Protein AF-A0A0R1WGQ2-F1 (afdb_monomer)

Nearest PDB structures (foldseek):
  7cho-assembly1_H  TM=2.974E-01  e=3.083E-03  Homo sapiens
  4edx-assembly1_H  TM=2.498E-01  e=1.367E-03  Mus musculus
  7np1-assembly2_I  TM=2.999E-01  e=3.735E-02  Homo sapiens
  3fo1-assembly2_H  TM=2.657E-01  e=2.421E-02  unclassified
  8y2k-assembly2_D  TM=2.982E-01  e=2.236E-01  Homo sapiens

Solvent-accessible surface area (backbone atoms only — not comparable to full-atom values): 14960 Å² total; per-residue (Å²): 120,74,73,44,72,44,73,51,72,50,74,52,44,78,36,95,87,57,81,39,84,60,50,78,47,74,50,78,68,43,57,86,41,77,51,73,59,82,45,68,51,75,76,44,68,43,70,50,64,55,16,48,32,43,31,29,36,56,32,28,45,75,38,67,86,25,85,39,39,34,44,34,36,27,32,68,91,75,72,40,77,64,50,74,45,77,54,91,62,59,31,82,24,67,69,48,22,70,76,36,71,71,27,80,41,13,40,44,18,21,44,76,51,73,41,75,78,44,74,65,59,65,70,37,60,48,34,26,42,32,45,33,27,11,59,26,95,87,69,74,57,68,66,48,77,45,76,51,77,74,38,72,52,62,78,56,75,52,75,49,70,48,81,75,45,76,43,50,54,95,50,31,42,33,41,31,32,34,52,28,27,27,50,50,79,59,17,76,37,38,34,40,35,37,33,33,65,74,77,72,39,81,64,34,74,45,78,55,72,70,31,80,24,65,68,44,25,68,76,38,59,61,33,19,54,15,38,46,20,21,39,76,50,72,46,68,35,73,88,66,64,45,85,41,39,31,33,41,34,45,33,30,6,55,42,91,56,73,88,46,75,62,51,77,46,81,40,81,65,42,56,57,97

Organism: NCBI:txid1423779

Radius of gyration: 30.02 Å; Cα contacts (8 Å, |Δi|>4): 666; chains: 1; bounding box: 81×31×93 Å

Secondary structure (DSSP, 8-state):
-TTSEEPPEEEEESSTTS-SSEEEEEPPPEES------EEEEEEEEEETTEEEEEEEEE-GGGTT--EEEEEEEETTTTEEEEEEE-SSPBP-HHHHHH-TT-TTGGG-EEEEEE---HHHHH-SEEEEEEEEES-TTS-SSEEEEEPPPEEPPP---EEEEEEEEEEETTEEEEEEEEEEGGGGT--EEEEEEEETTTTEEEEEEEEPPBP-HHHHHHSTTSTTGGG-EEEEEEE-TT--TTS-EEEEEEEESSSSTTSSEEEEEEEEES--

Mean predicted aligned error: 11.64 Å

Sequence (273 aa):
MATDNIQIISRWSKSQDANTDYVDYWFAPQRLLTDQSNRAALDGVSSYNGKLVVAGWHATNQALGKQYHYIIIINPATGKEIARQLVNSGMARPDVRKAFPGVANADQSGFKVAFAPNTALTQARQLTIISRWTDDQGGNGNYVDYWFAPVTRPAIQDNAGALESERYAWDTLGVTGWHATDSSLNELYRTLILIDNTLHKEVARQSISSVARPDIAKKYPNIAGAGNSGFDTYFKVNGADPTHDFTLISRYSATRDANENCTDYDFHIGQLW

pLDDT: mean 90.01, std 9.22, range [49.66, 98.5]

Structure (mmCIF, N/CA/C/O backbone):
data_AF-A0A0R1WGQ2-F1
#
_entry.id   AF-A0A0R1WGQ2-F1
#
loop_
_atom_site.group_PDB
_atom_site.id
_atom_site.type_symbol
_atom_site.label_atom_id
_atom_site.label_alt_id
_atom_site.label_comp_id
_atom_site.label_asym_id
_atom_site.label_entity_id
_atom_site.label_seq_id
_atom_site.pdbx_PDB_ins_code
_atom_site.Cartn_x
_atom_site.Cartn_y
_atom_site.Cartn_z
_atom_site.occupancy
_atom_site.B_iso_or_equiv
_atom_site.auth_seq_id
_atom_site.auth_comp_id
_atom_site.auth_asym_id
_atom_site.auth_atom_id
_atom_site.pdbx_PDB_model_num
ATOM 1 N N . MET A 1 1 ? -22.182 7.207 30.560 1.00 49.66 1 MET A N 1
ATOM 2 C CA . MET A 1 1 ? -23.228 6.265 31.016 1.00 49.66 1 MET A CA 1
ATOM 3 C C . MET A 1 1 ? -22.735 4.825 31.182 1.00 49.66 1 MET A C 1
ATOM 5 O O . MET A 1 1 ? -22.967 4.275 32.244 1.00 49.66 1 MET A O 1
ATOM 9 N N . ALA A 1 2 ? -22.053 4.178 30.221 1.00 55.12 2 ALA A N 1
ATOM 10 C CA . ALA A 1 2 ? -21.675 2.754 30.374 1.00 55.12 2 ALA A CA 1
ATOM 11 C C . ALA A 1 2 ? -20.429 2.474 31.253 1.00 55.12 2 ALA A C 1
ATOM 13 O O . ALA A 1 2 ? -20.192 1.337 31.655 1.00 55.12 2 ALA A O 1
ATOM 14 N N . THR A 1 3 ? -19.627 3.496 31.557 1.00 61.28 3 THR A N 1
ATOM 15 C CA . THR A 1 3 ? -18.421 3.396 32.402 1.00 61.28 3 THR A CA 1
ATOM 16 C C . THR A 1 3 ? -18.628 3.918 33.821 1.00 61.28 3 THR A C 1
ATOM 18 O O . THR A 1 3 ? -17.695 3.855 34.623 1.00 61.28 3 THR A O 1
ATOM 21 N N . ASP A 1 4 ? -19.820 4.442 34.109 1.00 68.88 4 ASP A N 1
ATOM 22 C CA . ASP A 1 4 ? -20.145 5.115 35.362 1.00 68.88 4 ASP A CA 1
ATOM 23 C C . ASP A 1 4 ? -20.575 4.097 36.422 1.00 68.88 4 ASP A C 1
ATOM 25 O O . ASP A 1 4 ? -20.998 2.977 36.116 1.00 68.88 4 ASP A O 1
ATOM 29 N N . ASN A 1 5 ? -20.463 4.492 37.688 1.00 77.69 5 ASN A N 1
ATOM 30 C CA . ASN A 1 5 ? -20.999 3.699 38.783 1.00 77.69 5 ASN A CA 1
ATOM 31 C C . ASN A 1 5 ? -22.524 3.808 38.775 1.00 77.69 5 ASN A C 1
ATOM 33 O O . ASN A 1 5 ? -23.077 4.907 38.799 1.00 77.69 5 ASN A O 1
ATOM 37 N N . ILE A 1 6 ? -23.199 2.665 38.776 1.00 85.25 6 ILE A N 1
ATOM 38 C CA . ILE A 1 6 ? -24.647 2.582 38.902 1.00 85.25 6 ILE A CA 1
ATOM 39 C C . ILE A 1 6 ? -24.976 2.299 40.360 1.00 85.25 6 ILE A C 1
ATOM 41 O O . ILE A 1 6 ? -24.442 1.369 40.970 1.00 85.25 6 ILE A O 1
ATOM 45 N N . GLN A 1 7 ? -25.869 3.111 40.914 1.00 87.88 7 GLN A N 1
ATOM 46 C CA . GLN A 1 7 ? -26.415 2.906 42.243 1.00 87.88 7 GLN A CA 1
ATOM 47 C C . GLN A 1 7 ? -27.752 2.180 42.118 1.00 87.88 7 GLN A C 1
ATOM 49 O O . GLN A 1 7 ? -28.671 2.664 41.461 1.00 87.88 7 GLN A O 1
ATOM 54 N N . ILE A 1 8 ? -27.848 1.008 42.736 1.00 88.94 8 ILE A N 1
ATOM 55 C CA . ILE A 1 8 ? -29.095 0.251 42.821 1.00 88.94 8 ILE A CA 1
ATOM 56 C C . ILE A 1 8 ? -29.706 0.541 44.190 1.00 88.94 8 ILE A C 1
ATOM 58 O O . ILE A 1 8 ? -28.996 0.559 45.200 1.00 88.94 8 ILE A O 1
ATOM 62 N N . ILE A 1 9 ? -31.016 0.772 44.218 1.00 92.12 9 ILE A N 1
ATOM 63 C CA . ILE A 1 9 ? -31.783 1.023 45.439 1.00 92.12 9 ILE A CA 1
ATOM 64 C C . ILE A 1 9 ? -32.928 0.017 45.479 1.00 92.12 9 ILE A C 1
ATOM 66 O O . ILE A 1 9 ? -33.657 -0.136 44.500 1.00 92.12 9 ILE A O 1
ATOM 70 N N . SER A 1 10 ? -33.089 -0.664 46.610 1.00 92.06 10 SER A N 1
ATOM 71 C CA . SER A 1 10 ? -34.309 -1.410 46.921 1.00 92.06 10 SER A CA 1
ATOM 72 C C . SER A 1 10 ? -35.180 -0.549 47.823 1.00 92.06 10 SER A C 1
ATOM 74 O O . SER A 1 10 ? -34.777 -0.258 48.947 1.00 92.06 10 SER A O 1
ATOM 76 N N . ARG A 1 11 ? -36.373 -0.179 47.352 1.00 94.69 11 ARG A N 1
ATOM 77 C CA . ARG A 1 11 ? -37.324 0.654 48.093 1.00 94.69 11 ARG A CA 1
ATOM 78 C C . ARG A 1 11 ? -38.569 -0.134 48.481 1.00 94.69 11 ARG A C 1
ATOM 80 O O . ARG A 1 11 ? -39.230 -0.702 47.617 1.00 94.69 11 ARG A O 1
ATOM 87 N N . TRP A 1 12 ? -38.926 -0.089 49.762 1.00 93.38 12 TRP A N 1
ATOM 88 C CA . TRP A 1 12 ? -40.249 -0.482 50.252 1.00 93.38 12 TRP A CA 1
ATOM 89 C C . TRP A 1 12 ? -41.041 0.777 50.564 1.00 93.38 12 TRP A C 1
ATOM 91 O O . TRP A 1 12 ? -40.581 1.591 51.354 1.00 93.38 12 TRP A O 1
ATOM 101 N N . SER A 1 13 ? -42.208 0.953 49.949 1.00 95.31 13 SER A N 1
ATOM 102 C CA . SER A 1 13 ? -43.032 2.155 50.098 1.00 95.31 13 SER A CA 1
ATOM 103 C C . SER A 1 13 ? -44.495 1.793 50.300 1.00 95.31 13 SER A C 1
ATOM 105 O O . SER A 1 13 ? -44.962 0.746 49.850 1.00 95.31 13 SER A O 1
ATOM 107 N N . LYS A 1 14 ? -45.217 2.682 50.983 1.00 92.56 14 LYS A N 1
ATOM 108 C CA . LYS A 1 14 ? -46.656 2.565 51.216 1.00 92.56 14 LYS A CA 1
ATOM 109 C C . LYS A 1 14 ? -47.498 2.989 50.008 1.00 92.56 14 LYS A C 1
ATOM 111 O O . LYS A 1 14 ? -48.643 2.556 49.895 1.00 92.56 14 LYS A O 1
ATOM 116 N N . SER A 1 15 ? -46.964 3.841 49.131 1.00 94.19 15 SER A N 1
ATOM 117 C CA . SER A 1 15 ? -47.660 4.325 47.935 1.00 94.19 15 SER A CA 1
ATOM 118 C C . SER A 1 15 ? -47.205 3.585 46.677 1.00 94.19 15 SER A C 1
ATOM 120 O O . SER A 1 15 ? -46.068 3.128 46.574 1.00 94.19 15 SER A O 1
ATOM 122 N N . GLN A 1 16 ? -48.100 3.471 45.694 1.00 90.69 16 GLN A N 1
ATOM 123 C CA . GLN A 1 16 ? -47.836 2.731 44.455 1.00 90.69 16 GLN A CA 1
ATOM 124 C C . GLN A 1 16 ? -46.757 3.384 43.573 1.00 90.69 16 GLN A C 1
ATOM 126 O O . GLN A 1 16 ? -46.060 2.688 42.843 1.00 90.69 16 GLN A O 1
ATOM 131 N N . ASP A 1 17 ? -46.597 4.705 43.654 1.00 92.56 17 ASP A N 1
ATOM 132 C CA . ASP A 1 17 ? -45.543 5.457 42.960 1.00 92.56 17 ASP A CA 1
ATOM 133 C C . ASP A 1 17 ? -44.178 5.386 43.668 1.00 92.56 17 ASP A C 1
ATOM 135 O O . ASP A 1 17 ? -43.195 5.942 43.183 1.00 92.56 17 ASP A O 1
ATOM 139 N N . ALA A 1 18 ? -44.132 4.704 44.814 1.00 87.06 18 ALA A N 1
ATOM 140 C CA . ALA A 1 18 ? -42.970 4.527 45.661 1.00 87.06 18 ALA A CA 1
ATOM 141 C C . ALA A 1 18 ? -42.349 5.827 46.219 1.00 87.06 18 ALA A C 1
ATOM 143 O O . ALA A 1 18 ? -41.150 5.855 46.506 1.00 87.06 18 ALA A O 1
ATOM 144 N N . ASN A 1 19 ? -43.130 6.901 46.397 1.00 90.88 19 ASN A N 1
ATOM 145 C CA . ASN A 1 19 ? -42.619 8.196 46.880 1.00 90.88 19 ASN A CA 1
ATOM 146 C C . ASN A 1 19 ? -43.102 8.614 48.278 1.00 90.88 19 ASN A C 1
ATOM 148 O O . ASN A 1 19 ? -42.705 9.675 48.752 1.00 90.88 19 ASN A O 1
ATOM 152 N N . THR A 1 20 ? -43.911 7.801 48.965 1.00 91.50 20 THR A N 1
ATOM 153 C CA . THR A 1 20 ? -44.429 8.127 50.311 1.00 91.50 20 THR A CA 1
ATOM 154 C C . THR A 1 20 ? -44.079 7.045 51.329 1.00 91.50 20 THR A C 1
ATOM 156 O O . THR A 1 20 ? -44.115 5.860 50.992 1.00 91.50 20 THR A O 1
ATOM 159 N N . ASP A 1 21 ? -43.769 7.447 52.570 1.00 90.44 21 ASP A N 1
ATOM 160 C CA . ASP A 1 21 ? -43.491 6.562 53.716 1.00 90.44 21 ASP A CA 1
ATOM 161 C C . ASP A 1 21 ? -42.647 5.341 53.322 1.00 90.44 21 ASP A C 1
ATOM 163 O O . ASP A 1 21 ? -43.112 4.198 53.380 1.00 90.44 21 ASP A O 1
ATOM 167 N N . TYR A 1 22 ? -41.435 5.593 52.825 1.00 94.12 22 TYR A N 1
ATOM 168 C CA . TYR A 1 22 ? -40.583 4.550 52.274 1.00 94.12 22 TYR A CA 1
ATOM 169 C C . TYR A 1 22 ? -39.298 4.334 53.067 1.00 94.12 22 TYR A C 1
ATOM 171 O O . TYR A 1 22 ? -38.785 5.230 53.737 1.00 94.12 22 TYR A O 1
ATOM 179 N N . VAL A 1 23 ? -38.765 3.121 52.947 1.00 94.69 23 VAL A N 1
ATOM 180 C CA . VAL A 1 23 ? -37.450 2.728 53.450 1.00 94.69 23 VAL A CA 1
ATOM 181 C C . VAL A 1 23 ? -36.617 2.239 52.278 1.00 94.69 23 VAL A C 1
ATOM 183 O O . VAL A 1 23 ? -37.041 1.358 51.526 1.00 94.69 23 VAL A O 1
ATOM 186 N N . ASP A 1 24 ? -35.418 2.803 52.161 1.00 95.62 24 ASP A N 1
ATOM 187 C CA . ASP A 1 24 ? -34.458 2.459 51.122 1.00 95.62 24 ASP A CA 1
ATOM 188 C C . ASP A 1 24 ? -33.315 1.622 51.683 1.00 95.62 24 ASP A C 1
ATOM 190 O O . ASP A 1 24 ? -32.722 1.948 52.713 1.00 95.62 24 ASP A O 1
ATOM 194 N N . TYR A 1 25 ? -32.951 0.585 50.937 1.00 92.75 25 TYR A N 1
ATOM 195 C CA . TYR A 1 25 ? -31.667 -0.079 51.063 1.00 92.75 25 TYR A CA 1
ATOM 196 C C . TYR A 1 25 ? -30.803 0.250 49.847 1.00 92.75 25 TYR A C 1
ATOM 198 O O . TYR A 1 25 ? -31.143 -0.080 48.707 1.00 92.75 25 TYR A O 1
ATOM 206 N N . TRP A 1 26 ? -29.677 0.906 50.109 1.00 93.50 26 TRP A N 1
ATOM 207 C CA . TRP A 1 26 ? -28.731 1.351 49.094 1.00 93.50 26 TRP A CA 1
ATOM 208 C C . TRP A 1 26 ? -27.643 0.300 48.926 1.00 93.50 26 TRP A C 1
ATOM 210 O O . TRP A 1 26 ? -26.845 0.068 49.835 1.00 93.50 26 TRP A O 1
ATOM 220 N N . PHE A 1 27 ? -27.590 -0.330 47.756 1.00 91.31 27 PHE A N 1
ATOM 221 C CA . PHE A 1 27 ? -26.494 -1.235 47.440 1.00 91.31 27 PHE A CA 1
ATOM 222 C C . PHE A 1 27 ? -25.219 -0.431 47.169 1.00 91.31 27 PHE A C 1
ATOM 224 O O . PHE A 1 27 ? -25.269 0.717 46.707 1.00 91.31 27 PHE A O 1
ATOM 231 N N . ALA A 1 28 ? -24.063 -1.045 47.435 1.00 88.62 28 ALA A N 1
ATOM 232 C CA . ALA A 1 28 ? -22.782 -0.465 47.056 1.00 88.62 28 ALA A CA 1
ATOM 233 C C . ALA A 1 28 ? -22.760 -0.211 45.535 1.00 88.62 28 ALA A C 1
ATOM 235 O O . ALA A 1 28 ? -23.162 -1.111 44.785 1.00 88.62 28 ALA A O 1
ATOM 236 N N . PRO A 1 29 ? -22.293 0.966 45.070 1.00 85.38 29 PRO A N 1
ATOM 237 C CA . PRO A 1 29 ? -22.271 1.283 43.648 1.00 85.38 29 PRO A CA 1
ATOM 238 C C . PRO A 1 29 ? -21.538 0.206 42.843 1.00 85.38 29 PRO A C 1
ATOM 240 O O . PRO A 1 29 ? -20.446 -0.222 43.217 1.00 85.38 29 PRO A O 1
ATOM 243 N N . GLN A 1 30 ? -22.144 -0.231 41.741 1.00 81.81 30 GLN A N 1
ATOM 244 C CA . GLN A 1 30 ? -21.591 -1.256 40.861 1.00 81.81 30 GLN A CA 1
ATOM 245 C C . GLN A 1 30 ? -21.174 -0.638 39.534 1.00 81.81 30 GLN A C 1
ATOM 247 O O . GLN A 1 30 ? -21.879 0.197 38.970 1.00 81.81 30 GLN A O 1
ATOM 252 N N . ARG A 1 31 ? -20.044 -1.089 38.999 1.00 76.19 31 ARG A N 1
ATOM 253 C CA . ARG A 1 31 ? -19.562 -0.675 37.685 1.00 76.19 31 ARG A CA 1
ATOM 254 C C . ARG A 1 31 ? -19.738 -1.827 36.707 1.00 76.19 31 ARG A C 1
ATOM 256 O O . ARG A 1 31 ? -19.101 -2.863 36.865 1.00 76.19 31 ARG A O 1
ATOM 263 N N . LEU A 1 32 ? -20.584 -1.642 35.694 1.00 75.06 32 LEU A N 1
ATOM 264 C CA . LEU A 1 32 ? -20.908 -2.708 34.735 1.00 75.06 32 LEU A CA 1
ATOM 265 C C . LEU A 1 32 ? -19.716 -3.096 33.850 1.00 75.06 32 LEU A C 1
ATOM 267 O O . LEU A 1 32 ? -19.580 -4.253 33.466 1.00 75.06 32 LEU A O 1
ATOM 271 N N . LEU A 1 33 ? -18.841 -2.134 33.542 1.00 76.88 33 LEU A N 1
ATOM 272 C CA . LEU A 1 33 ? -17.648 -2.340 32.724 1.00 76.88 33 LEU A CA 1
ATOM 273 C C . LEU A 1 33 ? -16.411 -1.863 33.475 1.00 76.88 33 LEU A C 1
ATOM 275 O O . LEU A 1 33 ? -16.055 -0.680 33.473 1.00 76.88 33 LEU A O 1
ATOM 279 N N . THR A 1 34 ? -15.770 -2.807 34.151 1.00 78.94 34 THR A N 1
ATOM 280 C CA . THR A 1 34 ? -14.608 -2.551 35.006 1.00 78.94 34 THR A CA 1
ATOM 281 C C . THR A 1 34 ? -13.313 -2.417 34.212 1.00 78.94 34 THR A C 1
ATOM 283 O O . THR A 1 34 ? -12.441 -1.648 34.611 1.00 78.94 34 THR A O 1
ATOM 286 N N . ASP A 1 35 ? -13.195 -3.086 33.061 1.00 85.94 35 ASP A N 1
ATOM 287 C CA . ASP A 1 35 ? -12.017 -2.964 32.204 1.00 85.94 35 ASP A CA 1
ATOM 288 C C . ASP A 1 35 ? -12.068 -1.668 31.389 1.00 85.94 35 ASP A C 1
ATOM 290 O O . ASP A 1 35 ? -12.936 -1.485 30.539 1.00 85.94 35 ASP A O 1
ATOM 294 N N . GLN A 1 36 ? -11.136 -0.760 31.658 1.00 83.75 36 GLN A N 1
ATOM 295 C CA . GLN A 1 36 ? -10.996 0.521 30.956 1.00 83.75 36 GLN A CA 1
ATOM 296 C C . GLN A 1 36 ? -9.761 0.570 30.064 1.00 83.75 36 GLN A C 1
ATOM 298 O O . GLN A 1 36 ? -9.414 1.625 29.535 1.00 83.75 36 GLN A O 1
ATOM 303 N N . SER A 1 37 ? -9.072 -0.556 29.919 1.00 93.31 37 SER A N 1
ATOM 304 C CA . SER A 1 37 ? -7.829 -0.606 29.172 1.00 93.31 37 SER A CA 1
ATOM 305 C C . SER A 1 37 ? -8.087 -0.359 27.695 1.00 93.31 37 SER A C 1
ATOM 307 O O . SER A 1 37 ? -9.042 -0.878 27.114 1.00 93.31 37 SER A O 1
ATOM 309 N N . ASN A 1 38 ? -7.186 0.400 27.085 1.00 96.81 38 ASN A N 1
ATOM 310 C CA . ASN A 1 38 ? -7.179 0.622 25.655 1.00 96.81 38 ASN A CA 1
ATOM 311 C C . ASN A 1 38 ? -6.156 -0.315 25.003 1.00 96.81 38 ASN A C 1
ATOM 313 O O . ASN A 1 38 ? -4.953 -0.113 25.175 1.00 96.81 38 ASN A O 1
ATOM 317 N N . ARG A 1 39 ? -6.616 -1.377 24.330 1.00 97.81 39 ARG A N 1
ATOM 318 C CA . ARG A 1 39 ? -5.740 -2.424 23.785 1.00 97.81 39 ARG A CA 1
ATOM 319 C C . ARG A 1 39 ? -5.927 -2.567 22.287 1.00 97.81 39 ARG A C 1
ATOM 321 O O . ARG A 1 39 ? -7.051 -2.580 21.791 1.00 97.81 39 ARG A O 1
ATOM 328 N N . ALA A 1 40 ? -4.825 -2.747 21.582 1.00 98.19 40 ALA A N 1
ATOM 329 C CA . ALA A 1 40 ? -4.834 -3.005 20.158 1.00 98.19 40 ALA A CA 1
ATOM 330 C C . ALA A 1 40 ? -3.552 -3.735 19.754 1.00 98.19 40 ALA A C 1
ATOM 332 O O . ALA A 1 40 ? -2.540 -3.650 20.454 1.00 98.19 40 ALA A O 1
ATOM 333 N N . ALA A 1 41 ? -3.575 -4.396 18.601 1.00 97.88 41 ALA A N 1
ATOM 334 C CA . ALA A 1 41 ? -2.358 -4.812 17.917 1.00 97.88 41 ALA A CA 1
ATOM 335 C C . ALA A 1 41 ? -2.529 -4.692 16.401 1.00 97.88 41 ALA A C 1
ATOM 337 O O . ALA A 1 41 ? -3.636 -4.828 15.873 1.00 97.88 41 ALA A O 1
ATOM 338 N N . LEU A 1 42 ? -1.416 -4.449 15.711 1.00 95.25 42 LEU A N 1
ATOM 339 C CA . LEU A 1 42 ? -1.340 -4.632 14.268 1.00 95.25 42 LEU A CA 1
ATOM 340 C C . LEU A 1 42 ? -1.054 -6.103 13.990 1.00 95.25 42 LEU A C 1
ATOM 342 O O . LEU A 1 42 ? -0.052 -6.634 14.462 1.00 95.25 42 LEU A O 1
ATOM 346 N N . ASP A 1 43 ? -1.918 -6.731 13.200 1.00 90.88 43 ASP A N 1
ATOM 347 C CA . ASP A 1 43 ? -1.654 -8.067 12.669 1.00 90.88 43 ASP A CA 1
ATOM 348 C C . ASP A 1 43 ? -0.677 -7.969 11.487 1.00 90.88 43 ASP A C 1
ATOM 350 O O . ASP A 1 43 ? 0.134 -8.865 11.266 1.00 90.88 43 ASP A O 1
ATOM 354 N N . GLY A 1 44 ? -0.727 -6.867 10.727 1.00 82.62 44 GLY A N 1
ATOM 355 C CA . GLY A 1 44 ? 0.243 -6.615 9.671 1.00 82.62 44 GLY A CA 1
ATOM 356 C C . GLY A 1 44 ? -0.054 -5.404 8.795 1.00 82.62 44 GLY A C 1
ATOM 357 O O . GLY A 1 44 ? -1.168 -4.876 8.739 1.00 82.62 44 GLY A O 1
ATOM 358 N N . VAL A 1 45 ? 0.984 -5.000 8.068 1.00 87.38 45 VAL A N 1
ATOM 359 C CA . VAL A 1 45 ? 0.933 -3.994 7.008 1.00 87.38 45 VAL A CA 1
ATOM 360 C C . VAL A 1 45 ? 1.551 -4.626 5.773 1.00 87.38 45 VAL A C 1
ATOM 362 O O . VAL A 1 45 ? 2.655 -5.155 5.836 1.00 87.38 45 VAL A O 1
ATOM 365 N N . SER A 1 46 ? 0.824 -4.620 4.664 1.00 79.50 46 SER A N 1
ATOM 366 C CA . SER A 1 46 ? 1.213 -5.300 3.425 1.00 79.50 46 SER A CA 1
ATOM 367 C C . SER A 1 46 ? 0.803 -4.478 2.212 1.00 79.50 46 SER A C 1
ATOM 369 O O . SER A 1 46 ? 0.053 -3.509 2.335 1.00 79.50 46 SER A O 1
ATOM 371 N N . SER A 1 47 ? 1.284 -4.872 1.042 1.00 74.25 47 SER A N 1
ATOM 372 C CA . SER A 1 47 ? 0.814 -4.336 -0.229 1.00 74.25 47 SER A CA 1
ATOM 373 C C . SER A 1 47 ? 0.010 -5.403 -0.957 1.00 74.25 47 SER A C 1
ATOM 375 O O . SER A 1 47 ? 0.396 -6.567 -0.975 1.00 74.25 47 SER A O 1
ATOM 377 N N . TYR A 1 48 ? -1.130 -5.017 -1.524 1.00 66.81 48 TYR A N 1
ATOM 378 C CA . TYR A 1 48 ? -1.985 -5.912 -2.300 1.00 66.81 48 TYR A CA 1
ATOM 379 C C . TYR A 1 48 ? -2.701 -5.118 -3.390 1.00 66.81 48 TYR A C 1
ATOM 381 O O . TYR A 1 48 ? -3.350 -4.111 -3.092 1.00 66.81 48 TYR A O 1
ATOM 389 N N . ASN A 1 49 ? -2.586 -5.551 -4.649 1.00 66.06 49 ASN A N 1
ATOM 390 C CA . ASN A 1 49 ? -3.144 -4.864 -5.823 1.00 66.06 49 ASN A CA 1
ATOM 391 C C . ASN A 1 49 ? -2.805 -3.360 -5.854 1.00 66.06 49 ASN A C 1
ATOM 393 O O . ASN A 1 49 ? -3.681 -2.515 -6.063 1.00 66.06 49 ASN A O 1
ATOM 397 N N . GLY A 1 50 ? -1.549 -3.013 -5.558 1.00 68.25 50 GLY A N 1
ATOM 398 C CA . GLY A 1 50 ? -1.077 -1.625 -5.518 1.00 68.25 50 GLY A CA 1
ATOM 399 C C . GLY A 1 50 ? -1.678 -0.750 -4.413 1.00 68.25 50 GLY A C 1
ATOM 400 O O . GLY A 1 50 ? -1.531 0.469 -4.452 1.00 68.25 50 GLY A O 1
ATOM 401 N N . LYS A 1 51 ? -2.357 -1.339 -3.425 1.00 80.44 51 LYS A N 1
ATOM 402 C CA . LYS A 1 51 ? -2.879 -0.641 -2.244 1.00 80.44 51 LYS A CA 1
ATOM 403 C C . LYS A 1 51 ? -2.113 -1.067 -1.002 1.00 80.44 51 LYS A C 1
ATOM 405 O O . LYS A 1 51 ? -1.769 -2.239 -0.856 1.00 80.44 51 LYS A O 1
ATOM 410 N N . LEU A 1 52 ? -1.914 -0.134 -0.075 1.00 86.31 52 LEU A N 1
ATOM 411 C CA . LEU A 1 52 ? -1.419 -0.469 1.256 1.00 86.31 52 LEU A CA 1
ATOM 412 C C . LEU A 1 52 ? -2.569 -1.074 2.062 1.00 86.31 52 LEU A C 1
ATOM 414 O O . LEU A 1 52 ? -3.569 -0.403 2.313 1.00 86.31 52 LEU A O 1
ATOM 418 N N . VAL A 1 53 ? -2.432 -2.327 2.471 1.00 89.44 53 VAL A N 1
ATOM 419 C CA . VAL A 1 53 ? -3.398 -3.034 3.309 1.00 89.44 53 VAL A CA 1
ATOM 420 C C . VAL A 1 53 ? -2.906 -3.049 4.747 1.00 89.44 53 VAL A C 1
ATOM 422 O O . VAL A 1 53 ? -1.792 -3.485 5.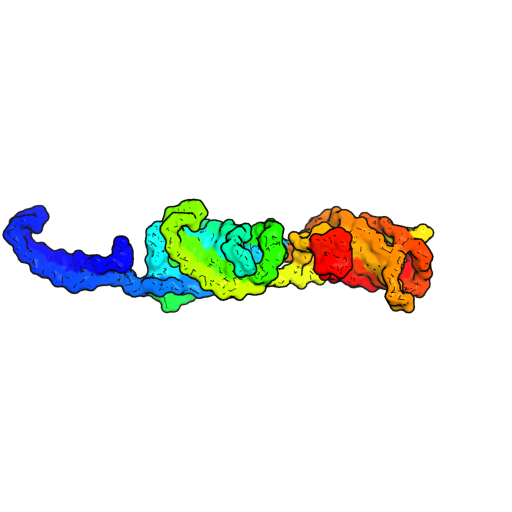031 1.00 89.44 53 VAL A O 1
ATOM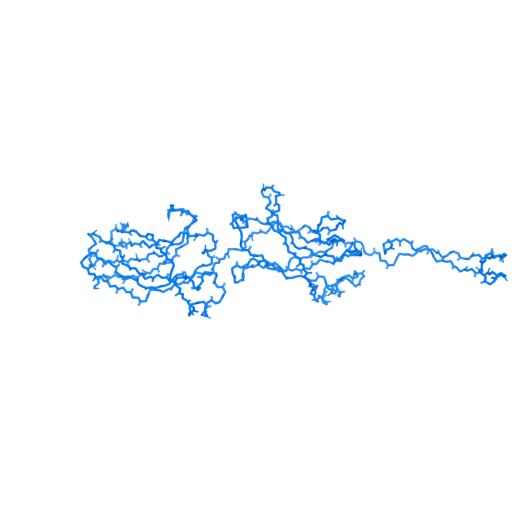 425 N N . VAL A 1 54 ? -3.764 -2.599 5.656 1.00 94.75 54 VAL A N 1
ATOM 426 C CA . VAL A 1 54 ? -3.493 -2.540 7.092 1.00 94.75 54 VAL A CA 1
ATOM 427 C C . VAL A 1 54 ? -4.521 -3.401 7.815 1.00 94.75 54 VAL A C 1
ATOM 429 O O . VAL A 1 54 ? -5.723 -3.215 7.614 1.00 94.75 54 VAL A O 1
ATOM 432 N N . ALA A 1 55 ? -4.052 -4.329 8.648 1.00 94.69 55 ALA A N 1
ATOM 433 C CA . ALA A 1 55 ? -4.893 -5.226 9.431 1.00 94.69 55 ALA A CA 1
ATOM 434 C C . ALA A 1 55 ? -4.466 -5.268 10.902 1.00 94.69 55 ALA A C 1
ATOM 436 O O . ALA A 1 55 ? -3.288 -5.113 11.233 1.00 94.69 55 ALA A O 1
ATOM 437 N N . GLY A 1 56 ? -5.434 -5.488 11.783 1.00 96.12 56 GLY A N 1
ATOM 438 C CA . GLY A 1 56 ? -5.218 -5.533 13.222 1.00 96.12 56 GLY A CA 1
ATOM 439 C C . GLY A 1 56 ? -6.521 -5.625 13.998 1.00 96.12 56 GLY A C 1
ATOM 440 O O . GLY A 1 56 ? -7.575 -5.948 13.447 1.00 96.12 56 GLY A O 1
ATOM 441 N N . TRP A 1 57 ? -6.453 -5.302 15.284 1.00 98.12 57 TRP A N 1
ATOM 442 C CA . TRP A 1 57 ? -7.612 -5.204 16.167 1.00 98.12 57 TRP A CA 1
ATOM 443 C C . TRP A 1 57 ? -7.457 -4.063 17.171 1.00 98.12 57 TRP A C 1
ATOM 445 O O . TRP A 1 57 ? -6.338 -3.712 17.536 1.00 98.12 57 TRP A O 1
ATOM 455 N N . HIS A 1 58 ? -8.574 -3.485 17.620 1.00 98.19 58 HIS A N 1
ATOM 456 C CA . HIS A 1 58 ? -8.618 -2.427 18.635 1.00 98.19 58 HIS A CA 1
ATOM 457 C C . HIS A 1 58 ? -9.831 -2.622 19.561 1.00 98.19 58 HIS A C 1
ATOM 459 O O . HIS A 1 58 ? -10.970 -2.314 19.203 1.00 98.19 58 HIS A O 1
ATOM 465 N N . ALA A 1 59 ? -9.578 -3.146 20.761 1.00 97.38 59 ALA A N 1
ATOM 466 C CA . ALA A 1 59 ? -10.578 -3.529 21.751 1.00 97.38 59 ALA A CA 1
ATOM 467 C C . ALA A 1 59 ? -10.498 -2.630 22.998 1.00 97.38 59 ALA A C 1
ATOM 469 O O . ALA A 1 59 ? -9.488 -2.604 23.706 1.00 97.38 59 ALA A O 1
ATOM 470 N N . THR A 1 60 ? -11.582 -1.906 23.284 1.00 96.06 60 THR A N 1
ATOM 471 C CA . THR A 1 60 ? -11.686 -1.013 24.444 1.00 96.06 60 THR A CA 1
ATOM 472 C C . THR A 1 60 ? -13.144 -0.711 24.791 1.00 96.06 60 THR A C 1
ATOM 474 O O . THR A 1 60 ? -13.965 -0.443 23.916 1.00 96.06 60 THR A O 1
ATOM 477 N N . ASN A 1 61 ? -13.476 -0.685 26.086 1.00 94.12 61 ASN A N 1
ATOM 478 C CA . ASN A 1 61 ? -14.792 -0.224 26.550 1.00 94.12 61 ASN A CA 1
ATOM 479 C C . ASN A 1 61 ? -14.977 1.296 26.385 1.00 94.12 61 ASN A C 1
ATOM 481 O O . ASN A 1 61 ? -16.101 1.787 26.446 1.00 94.12 61 ASN A O 1
ATOM 485 N N . GLN A 1 62 ? -13.900 2.042 26.116 1.00 93.12 62 GLN A N 1
ATOM 486 C CA . GLN A 1 62 ? -13.966 3.476 25.809 1.00 93.12 62 GLN A CA 1
ATOM 487 C C . GLN A 1 62 ? -14.595 3.760 24.431 1.00 93.12 62 GLN A C 1
ATOM 489 O O . GLN A 1 62 ? -14.983 4.893 24.154 1.00 93.12 62 GLN A O 1
ATOM 494 N N . ALA A 1 63 ? -14.726 2.741 23.573 1.00 93.38 63 ALA A N 1
ATOM 495 C CA . ALA A 1 63 ? -15.411 2.839 22.284 1.00 93.38 63 ALA A CA 1
ATOM 496 C C . ALA A 1 63 ? -16.948 2.851 22.414 1.00 93.38 63 ALA A C 1
ATOM 498 O O . ALA A 1 63 ? -17.660 3.003 21.424 1.00 93.38 63 ALA A O 1
ATOM 499 N N . LEU A 1 64 ? -17.501 2.687 23.619 1.00 90.88 64 LEU A N 1
ATOM 500 C CA . LEU A 1 64 ? -18.950 2.720 23.810 1.00 90.88 64 LEU A CA 1
ATOM 501 C C . LEU A 1 64 ? -19.522 4.101 23.490 1.00 90.88 64 LEU A C 1
ATOM 503 O O . LEU A 1 64 ? -19.026 5.124 23.955 1.00 90.88 64 LEU A O 1
ATOM 507 N N . GLY A 1 65 ? -20.581 4.111 22.680 1.00 90.50 65 GLY A N 1
ATOM 508 C CA . GLY A 1 65 ? -21.153 5.336 22.119 1.00 90.50 65 GLY A CA 1
ATOM 509 C C . GLY A 1 65 ? -20.367 5.916 20.937 1.00 90.50 65 GLY A C 1
ATOM 510 O O . GLY A 1 65 ? -20.745 6.967 20.437 1.00 90.50 65 GLY A O 1
ATOM 511 N N . LYS A 1 66 ? -19.300 5.250 20.472 1.00 94.31 66 LYS A N 1
ATOM 512 C CA . LYS A 1 66 ? -18.459 5.678 19.347 1.00 94.31 66 LYS A CA 1
ATOM 513 C C . LYS A 1 66 ? -18.607 4.712 18.176 1.00 94.31 66 LYS A C 1
ATOM 515 O O . LYS A 1 66 ? -17.871 3.738 18.061 1.00 94.31 66 LYS A O 1
ATOM 520 N N . GLN A 1 67 ? -19.606 4.953 17.337 1.00 93.31 67 GLN A N 1
ATOM 521 C CA . GLN A 1 67 ? -20.017 4.005 16.297 1.00 93.31 67 GLN A CA 1
ATOM 522 C C . GLN A 1 67 ? -19.103 3.959 15.063 1.00 93.31 67 GLN A C 1
ATOM 524 O O . GLN A 1 67 ? -19.206 3.020 14.278 1.00 93.31 67 GLN A O 1
ATOM 529 N N . TYR A 1 68 ? -18.218 4.941 14.877 1.00 96.12 68 TYR A N 1
ATOM 530 C CA . TYR A 1 68 ? -17.317 4.989 13.729 1.00 96.12 68 TYR A CA 1
ATOM 531 C C . TYR A 1 68 ? -15.913 4.535 14.109 1.00 96.12 68 TYR A C 1
ATOM 533 O O . TYR A 1 68 ? -15.353 4.974 15.115 1.00 96.12 68 TYR A O 1
ATOM 541 N N . HIS A 1 69 ? -15.323 3.686 13.270 1.00 97.38 69 HIS A N 1
ATOM 542 C CA . HIS A 1 69 ? -13.974 3.159 13.446 1.00 97.38 69 HIS A CA 1
ATOM 543 C C . HIS A 1 69 ? -13.111 3.532 12.252 1.00 97.38 69 HIS A C 1
ATOM 545 O O . HIS A 1 69 ? -13.394 3.122 11.131 1.00 97.38 69 HIS A O 1
ATOM 551 N N . TYR A 1 70 ? -12.057 4.305 12.480 1.00 98.31 70 TYR A N 1
ATOM 552 C CA . TYR A 1 70 ? -11.133 4.737 11.442 1.00 98.31 70 TYR A CA 1
ATOM 553 C C . TYR A 1 70 ? -9.753 4.145 11.651 1.00 98.31 70 TYR A C 1
ATOM 555 O O . TYR A 1 70 ? -9.252 4.069 12.773 1.00 98.31 70 TYR A O 1
ATOM 563 N N . ILE A 1 71 ? -9.106 3.814 10.541 1.00 98.50 71 ILE A N 1
ATOM 564 C CA . ILE A 1 71 ? -7.660 3.640 10.483 1.00 98.50 71 ILE A CA 1
ATOM 565 C C . ILE A 1 71 ? -7.083 4.862 9.786 1.00 98.50 71 ILE A C 1
ATOM 567 O O . ILE A 1 71 ? -7.518 5.222 8.691 1.00 98.50 71 ILE A O 1
ATOM 571 N N . ILE A 1 72 ? -6.123 5.512 10.432 1.00 98.44 72 ILE A N 1
ATOM 572 C CA . ILE A 1 72 ? -5.510 6.757 9.974 1.00 98.44 72 ILE A CA 1
ATOM 573 C C . ILE A 1 72 ? -4.011 6.521 9.816 1.00 98.44 72 ILE A C 1
ATOM 575 O O . ILE A 1 72 ? -3.379 5.899 10.668 1.00 98.44 72 ILE A O 1
ATOM 579 N N . ILE A 1 73 ? -3.446 7.014 8.720 1.00 98.12 73 ILE A N 1
ATOM 580 C CA . ILE A 1 73 ? -2.016 6.980 8.438 1.00 98.12 73 ILE A CA 1
ATOM 581 C C . ILE A 1 73 ? -1.459 8.383 8.637 1.00 98.12 73 ILE A C 1
ATOM 583 O O . ILE A 1 73 ? -1.906 9.331 7.993 1.00 98.12 73 ILE A O 1
ATOM 587 N N . ILE A 1 74 ? -0.444 8.495 9.483 1.00 97.62 74 ILE A N 1
ATOM 588 C CA . ILE A 1 74 ? 0.311 9.719 9.733 1.00 97.62 74 ILE A CA 1
ATOM 589 C C . ILE A 1 74 ? 1.725 9.549 9.178 1.00 97.62 74 ILE A C 1
ATOM 591 O O . ILE A 1 74 ? 2.345 8.494 9.339 1.00 97.62 74 ILE A O 1
ATOM 595 N N . ASN A 1 75 ? 2.258 10.600 8.557 1.00 93.88 75 ASN A N 1
ATOM 596 C CA . ASN A 1 75 ? 3.688 10.700 8.298 1.00 93.88 75 ASN A CA 1
ATOM 597 C C . ASN A 1 75 ? 4.396 11.067 9.617 1.00 93.88 75 ASN A C 1
ATOM 599 O O . ASN A 1 75 ? 4.217 12.194 10.087 1.00 93.88 75 ASN A O 1
ATOM 603 N N . PRO A 1 76 ? 5.208 10.179 10.216 1.00 91.38 76 PRO A N 1
ATOM 604 C CA . PRO A 1 76 ? 5.850 10.457 11.498 1.00 91.38 76 PRO A CA 1
ATOM 605 C C . PRO A 1 76 ? 6.870 11.598 11.423 1.00 91.38 76 PRO A C 1
ATOM 607 O O . PRO A 1 76 ? 7.092 12.267 12.425 1.00 91.38 76 PRO A O 1
ATOM 610 N N . ALA A 1 77 ? 7.464 11.859 10.253 1.00 88.50 77 ALA A N 1
ATOM 611 C CA . ALA A 1 77 ? 8.441 12.933 10.089 1.00 88.50 77 ALA A CA 1
ATOM 612 C C . ALA A 1 77 ? 7.792 14.325 10.114 1.00 88.50 77 ALA A C 1
ATOM 614 O O . ALA A 1 77 ? 8.414 15.287 10.553 1.00 88.50 77 ALA A O 1
ATOM 615 N N . THR A 1 78 ? 6.546 14.446 9.644 1.00 90.62 78 THR A N 1
ATOM 616 C CA . THR A 1 78 ? 5.844 15.739 9.567 1.00 90.62 78 THR A CA 1
ATOM 617 C C . THR A 1 78 ? 4.687 15.866 10.555 1.00 90.62 78 THR A C 1
ATOM 619 O O . THR A 1 78 ? 4.103 16.942 10.655 1.00 90.62 78 THR A O 1
ATOM 622 N N . GLY A 1 79 ? 4.280 14.772 11.206 1.00 91.62 79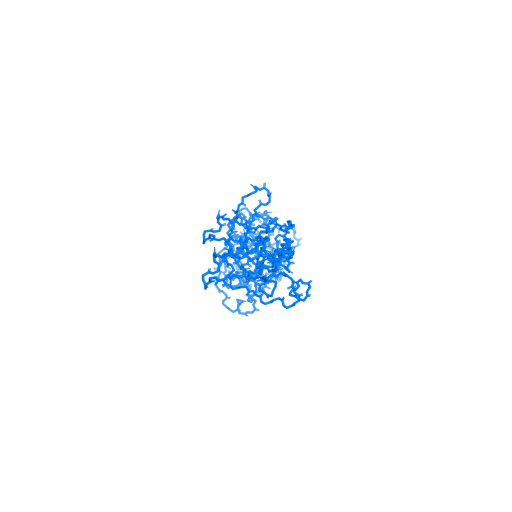 GLY A N 1
ATOM 623 C CA . GLY A 1 79 ? 3.078 14.700 12.042 1.00 91.62 79 GLY A CA 1
ATOM 624 C C . GLY A 1 79 ? 1.766 14.911 11.277 1.00 91.62 79 GLY A C 1
ATOM 625 O O . GLY A 1 79 ? 0.726 15.123 11.893 1.00 91.62 79 GLY A O 1
ATOM 626 N N . LYS A 1 80 ? 1.796 14.888 9.937 1.00 94.25 80 LYS A N 1
ATOM 627 C CA . LYS A 1 80 ? 0.618 15.169 9.104 1.00 94.25 80 LYS A CA 1
ATOM 628 C C . LYS A 1 80 ? -0.102 13.886 8.737 1.00 94.25 80 LYS A C 1
ATOM 630 O O . LYS A 1 80 ? 0.532 12.886 8.402 1.00 94.25 80 LYS A O 1
ATOM 635 N N . GLU A 1 81 ? -1.425 13.953 8.734 1.00 96.38 81 GLU A N 1
ATOM 636 C CA . GLU A 1 81 ? -2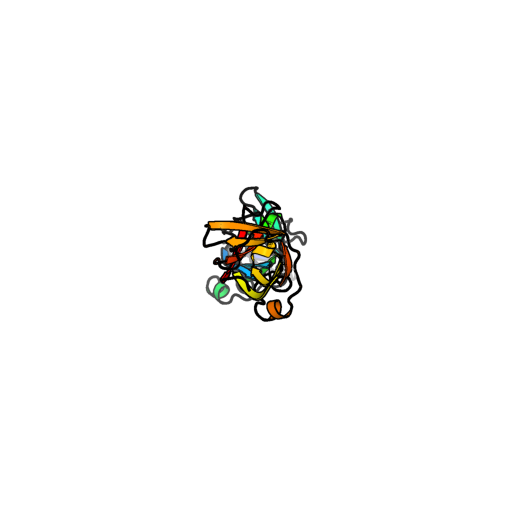.252 12.890 8.187 1.00 96.38 81 GLU A CA 1
ATOM 637 C C . GLU A 1 81 ? -2.032 12.745 6.679 1.00 96.38 81 GLU A C 1
ATOM 639 O O . GLU A 1 81 ? -2.075 13.719 5.930 1.00 96.38 81 GLU A O 1
ATOM 644 N N . ILE A 1 82 ? -1.778 11.508 6.256 1.00 95.69 82 ILE A N 1
ATOM 645 C CA . ILE A 1 82 ? -1.650 11.102 4.857 1.00 95.69 82 ILE A CA 1
ATOM 646 C C . ILE A 1 82 ? -3.010 10.663 4.312 1.00 95.69 82 ILE A C 1
ATOM 648 O O . ILE A 1 82 ? -3.372 11.012 3.189 1.00 95.69 82 ILE A O 1
ATOM 652 N N . ALA A 1 83 ? -3.724 9.830 5.071 1.00 96.44 83 ALA A N 1
ATOM 653 C CA . ALA A 1 83 ? -5.008 9.270 4.671 1.00 96.44 83 ALA A CA 1
ATOM 654 C C . ALA A 1 83 ? -5.754 8.680 5.872 1.00 96.44 83 ALA A C 1
ATOM 656 O O . ALA A 1 83 ? -5.137 8.243 6.843 1.00 96.44 83 ALA A O 1
ATOM 657 N N . ARG A 1 84 ? -7.077 8.561 5.742 1.00 97.31 84 ARG A N 1
ATOM 658 C CA . ARG A 1 84 ? -7.944 7.816 6.660 1.00 97.31 84 ARG A CA 1
ATOM 659 C C . ARG A 1 84 ? -8.884 6.892 5.896 1.00 97.31 84 ARG A C 1
ATOM 661 O O . ARG A 1 84 ? -9.250 7.188 4.761 1.00 97.31 84 ARG A O 1
ATOM 668 N N . GLN A 1 85 ? -9.271 5.785 6.520 1.00 97.38 85 GLN A N 1
ATOM 669 C CA . GLN A 1 85 ? -10.276 4.858 6.006 1.00 97.38 85 GLN A CA 1
ATOM 670 C C . GLN A 1 85 ? -11.243 4.439 7.104 1.00 97.38 85 GLN A C 1
ATOM 672 O O . GLN A 1 85 ? -10.814 4.111 8.210 1.00 97.38 85 GLN A O 1
ATOM 677 N N . LEU A 1 86 ? -12.538 4.445 6.779 1.00 96.50 86 LEU A N 1
ATOM 678 C CA . LEU A 1 86 ? -13.588 3.915 7.644 1.00 96.50 86 LEU A CA 1
ATOM 679 C C . LEU A 1 86 ? -13.575 2.382 7.578 1.00 96.50 86 LEU A C 1
ATOM 681 O O . LEU A 1 86 ? -13.517 1.789 6.500 1.00 96.50 86 LE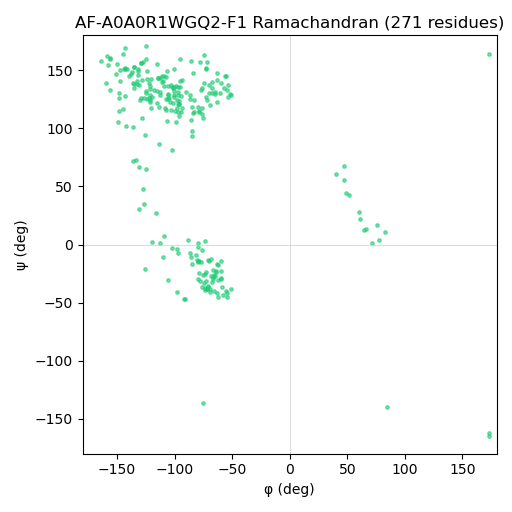U A O 1
ATOM 685 N N . VAL A 1 87 ? -13.664 1.737 8.734 1.00 95.94 87 VAL A N 1
ATOM 686 C CA . VAL A 1 87 ? -13.884 0.298 8.861 1.00 95.94 87 VAL A CA 1
ATOM 687 C C . VAL A 1 87 ? -15.395 0.060 8.794 1.00 95.94 87 VAL A C 1
ATOM 689 O O . VAL A 1 87 ? -16.106 0.242 9.776 1.00 95.94 87 VAL A O 1
ATOM 692 N N . ASN A 1 88 ? -15.899 -0.305 7.611 1.00 81.69 88 ASN A N 1
ATOM 693 C CA . ASN A 1 88 ? -17.346 -0.427 7.356 1.00 81.69 88 ASN A CA 1
ATOM 694 C C . ASN A 1 88 ? -18.033 -1.533 8.175 1.00 81.69 88 ASN A C 1
ATOM 696 O O . ASN A 1 88 ? -19.226 -1.452 8.450 1.00 81.69 88 ASN A O 1
ATOM 700 N N . SER A 1 89 ? -17.287 -2.569 8.553 1.00 77.88 89 SER A N 1
ATOM 701 C CA . SER A 1 89 ? -17.748 -3.630 9.442 1.00 77.88 89 SER A CA 1
ATOM 702 C C . SER A 1 89 ? -16.564 -4.141 10.249 1.00 77.88 89 SER A C 1
ATOM 704 O O . SER A 1 89 ? -15.526 -4.471 9.664 1.00 77.88 89 SER A O 1
ATOM 706 N N . GLY A 1 90 ? -16.722 -4.227 11.569 1.00 77.25 90 GLY A N 1
ATOM 707 C CA . GLY A 1 90 ? -15.758 -4.923 12.415 1.00 77.25 90 GLY A CA 1
ATOM 708 C C . GLY A 1 90 ? -15.560 -6.361 11.930 1.00 77.25 90 GLY A C 1
ATOM 709 O O . GLY A 1 90 ? -16.480 -6.985 11.401 1.00 77.25 90 GLY A O 1
ATOM 710 N N . MET A 1 91 ? -14.339 -6.871 12.058 1.00 88.00 91 MET A N 1
ATOM 711 C CA . MET A 1 91 ? -14.036 -8.272 11.783 1.00 88.00 91 MET A CA 1
ATOM 712 C C . MET A 1 91 ? -14.076 -9.073 13.078 1.00 88.00 91 MET A C 1
ATOM 714 O O . MET A 1 91 ? -13.560 -8.629 14.110 1.00 88.00 91 MET A O 1
ATOM 718 N N . ALA A 1 92 ? -14.626 -10.283 12.986 1.00 92.50 92 ALA A N 1
ATOM 719 C CA . ALA A 1 92 ? -14.690 -11.206 14.105 1.00 92.50 92 ALA A CA 1
ATOM 720 C C . ALA A 1 92 ? -13.281 -11.569 14.615 1.00 92.50 92 ALA A C 1
ATOM 722 O O . ALA A 1 92 ? -12.411 -11.972 13.841 1.00 92.50 92 ALA A O 1
ATOM 723 N N . ARG A 1 93 ? -13.079 -11.458 15.929 1.00 95.81 93 ARG A N 1
ATOM 724 C CA . ARG A 1 93 ? -11.859 -11.814 16.666 1.00 95.81 93 ARG A CA 1
ATOM 725 C C . ARG A 1 93 ? -12.195 -12.628 17.922 1.00 95.81 93 ARG A C 1
ATOM 727 O O . ARG A 1 93 ? -12.087 -12.122 19.045 1.00 95.81 93 ARG A O 1
ATOM 734 N N . PRO A 1 94 ? -12.592 -13.907 17.764 1.00 95.62 94 PRO A N 1
ATOM 735 C CA . PRO A 1 94 ? -12.899 -14.782 18.898 1.00 95.62 94 PRO A CA 1
ATOM 736 C C . PRO A 1 94 ? -11.705 -14.974 19.844 1.00 95.62 94 PRO A C 1
ATOM 738 O O . PRO A 1 94 ? -11.876 -15.153 21.049 1.00 95.62 94 PRO A O 1
ATOM 741 N N . ASP A 1 95 ? -10.488 -14.902 19.304 1.00 96.19 95 ASP A N 1
ATOM 742 C CA . ASP A 1 95 ? -9.231 -14.915 20.048 1.00 96.19 95 ASP A CA 1
ATOM 743 C C . ASP A 1 95 ? -9.114 -13.709 20.995 1.00 96.19 95 ASP A C 1
ATOM 745 O O . ASP A 1 95 ? -8.821 -13.881 22.181 1.00 96.19 95 ASP A O 1
ATOM 749 N N . VAL A 1 96 ? -9.440 -12.504 20.516 1.00 97.31 96 VAL A N 1
ATOM 750 C CA . VAL A 1 96 ? -9.435 -11.272 21.322 1.00 97.31 96 VAL A CA 1
ATOM 751 C C . VAL A 1 96 ? -10.561 -11.302 22.356 1.00 97.31 96 VAL A C 1
ATOM 753 O O . VAL A 1 96 ? -10.330 -10.963 23.517 1.00 97.31 96 VAL A O 1
ATOM 756 N N . ARG A 1 97 ? -11.761 -11.781 21.991 1.00 96.12 97 ARG A N 1
ATOM 757 C CA . ARG A 1 97 ? -12.865 -12.000 22.946 1.00 96.12 97 ARG A CA 1
ATOM 758 C C . ARG A 1 97 ? -12.470 -12.960 24.066 1.00 96.12 97 ARG A C 1
ATOM 760 O O . ARG A 1 97 ? -12.793 -12.697 25.221 1.00 96.12 97 ARG A O 1
ATOM 767 N N . LYS A 1 98 ? -11.786 -14.060 23.743 1.00 96.69 98 LYS A N 1
ATOM 768 C CA . LYS A 1 98 ? -11.330 -15.043 24.734 1.00 96.69 98 LYS A CA 1
ATOM 769 C C . LYS A 1 98 ? -10.279 -14.453 25.676 1.00 96.69 98 LYS A C 1
ATOM 771 O O . LYS A 1 98 ? -10.328 -14.729 26.871 1.00 96.69 98 LYS A O 1
ATOM 776 N N . ALA A 1 99 ? -9.350 -13.651 25.154 1.00 96.69 99 ALA A N 1
ATOM 777 C CA . ALA A 1 99 ? -8.323 -12.989 25.956 1.00 96.69 99 ALA A CA 1
ATOM 778 C C . ALA A 1 99 ? -8.891 -11.861 26.838 1.00 96.69 99 ALA A C 1
ATOM 780 O O . ALA A 1 99 ? -8.437 -11.673 27.966 1.00 96.69 99 ALA A O 1
ATOM 781 N N . PHE A 1 100 ? -9.899 -11.132 26.346 1.00 95.00 100 PHE A N 1
ATOM 782 C CA . PHE A 1 100 ? -10.479 -9.961 27.012 1.00 95.00 100 PHE A CA 1
ATOM 783 C C . PHE A 1 100 ? -12.017 -10.039 27.075 1.00 95.00 100 PHE A C 1
ATOM 785 O O . PHE A 1 100 ? -12.714 -9.225 26.459 1.00 95.00 100 PHE A O 1
ATOM 792 N N . PRO A 1 101 ? -12.590 -10.990 27.837 1.00 92.56 101 PRO A N 1
ATOM 793 C CA . PRO A 1 101 ? -14.035 -11.230 27.846 1.00 92.56 101 PRO A CA 1
ATOM 794 C C . PRO A 1 101 ? -14.849 -10.025 28.338 1.00 92.56 101 PRO A C 1
ATOM 796 O O . PRO A 1 101 ? -15.959 -9.811 27.854 1.00 92.56 101 PRO A O 1
ATOM 799 N N . GLY A 1 102 ? -14.282 -9.204 29.231 1.00 91.19 102 GLY A N 1
ATOM 800 C CA . GLY A 1 102 ? -14.917 -8.003 29.792 1.00 91.19 102 GLY A CA 1
ATOM 801 C C . GLY A 1 102 ? -14.901 -6.757 28.895 1.00 91.19 102 GLY A C 1
ATOM 802 O O . GLY A 1 102 ? -15.376 -5.703 29.318 1.00 91.19 102 GLY A O 1
ATOM 803 N N . VAL A 1 103 ? -14.353 -6.840 27.678 1.00 94.00 103 VAL A N 1
ATOM 804 C CA . VAL A 1 103 ? -14.316 -5.717 26.729 1.00 94.00 103 VAL A CA 1
ATOM 805 C C . VAL A 1 103 ? -15.434 -5.869 25.700 1.00 94.00 103 VAL A C 1
ATOM 807 O O . VAL A 1 103 ? -15.437 -6.803 24.903 1.00 94.00 103 VAL A O 1
ATOM 810 N N . ALA A 1 104 ? -16.399 -4.954 25.695 1.00 91.31 104 ALA A N 1
ATOM 811 C CA . ALA A 1 104 ? -17.648 -5.056 24.946 1.00 91.31 104 ALA A CA 1
ATOM 812 C C . ALA A 1 104 ? -17.434 -5.302 23.445 1.00 91.31 104 ALA A C 1
ATOM 814 O O . ALA A 1 104 ? -18.044 -6.213 22.888 1.00 91.31 104 ALA A O 1
ATOM 815 N N . ASN A 1 105 ? -16.514 -4.574 22.806 1.00 93.25 105 ASN A N 1
ATOM 816 C CA . ASN A 1 105 ? -16.252 -4.692 21.371 1.00 93.25 105 ASN A CA 1
ATOM 817 C C . ASN A 1 105 ? -15.206 -5.762 20.996 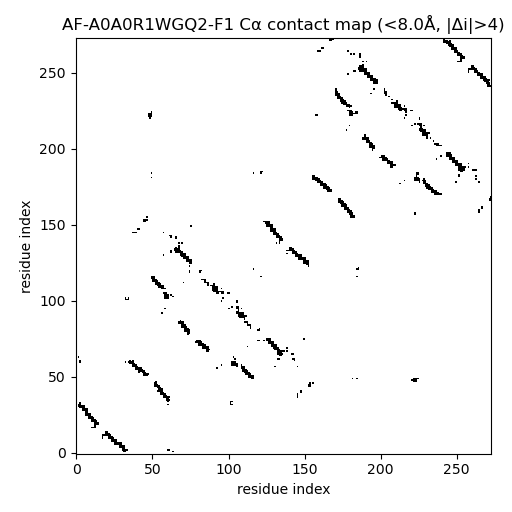1.00 93.25 105 ASN A C 1
ATOM 819 O O . ASN A 1 105 ? -14.891 -5.883 19.819 1.00 93.25 105 ASN A O 1
ATOM 823 N N . ALA A 1 106 ? -14.674 -6.549 21.944 1.00 95.00 106 ALA A N 1
ATOM 824 C CA . ALA A 1 106 ? -13.556 -7.468 21.688 1.00 95.00 106 ALA A CA 1
ATOM 825 C C . ALA A 1 106 ? -13.814 -8.457 20.540 1.00 95.00 106 ALA A C 1
ATOM 827 O O . ALA A 1 106 ? -12.930 -8.679 19.718 1.00 95.00 106 ALA A O 1
ATOM 828 N N . ASP A 1 107 ? -15.032 -8.996 20.449 1.00 94.19 107 ASP A N 1
ATOM 829 C CA . ASP A 1 107 ? -15.403 -9.949 19.396 1.00 94.19 107 ASP A CA 1
ATOM 830 C C . ASP A 1 107 ? -15.425 -9.330 17.994 1.00 94.19 107 ASP A C 1
ATOM 832 O O . ASP A 1 107 ? -15.133 -10.025 17.040 1.00 94.19 107 ASP A O 1
ATOM 836 N N . GLN A 1 108 ? -15.715 -8.036 17.854 1.00 93.94 108 GLN A N 1
ATOM 837 C CA . GLN A 1 108 ? -15.786 -7.336 16.561 1.00 93.94 108 GLN A CA 1
ATOM 838 C C . GLN A 1 108 ? -14.705 -6.253 16.456 1.00 93.94 108 GLN A C 1
ATOM 840 O O . GLN A 1 108 ? -14.874 -5.234 15.792 1.00 93.94 108 GLN A O 1
ATOM 845 N N . SER A 1 109 ? -13.597 -6.453 17.170 1.00 96.31 109 SER A N 1
ATOM 846 C CA . SER A 1 109 ? -12.520 -5.469 17.298 1.00 96.31 109 SER A CA 1
ATOM 847 C C . SER A 1 109 ? -11.572 -5.448 16.102 1.00 96.31 109 SER A C 1
ATOM 849 O O . SER A 1 109 ? -10.751 -4.534 15.997 1.00 96.31 109 SER A O 1
ATOM 851 N N . GLY A 1 110 ? -11.641 -6.460 15.232 1.00 96.81 110 GLY A N 1
ATOM 852 C CA . GLY A 1 110 ? -10.749 -6.605 14.094 1.00 96.81 110 GLY A CA 1
ATOM 853 C C . GLY A 1 110 ? -11.041 -5.596 12.989 1.00 96.81 110 GLY A C 1
ATOM 854 O O . GLY A 1 110 ? -12.181 -5.190 12.775 1.00 96.81 110 GLY A O 1
ATOM 855 N N . PHE A 1 111 ? -10.012 -5.235 12.236 1.00 96.56 111 PHE A N 1
ATOM 856 C CA . PHE A 1 111 ? -10.123 -4.398 11.051 1.00 96.56 111 PHE A CA 1
ATOM 857 C C . PHE A 1 111 ? -9.171 -4.876 9.955 1.00 96.56 111 PHE A C 1
ATOM 859 O O . PHE A 1 111 ? -8.098 -5.419 10.224 1.00 96.56 111 PHE A O 1
ATOM 866 N N . LYS A 1 112 ? -9.560 -4.630 8.704 1.00 93.81 112 LYS A N 1
ATOM 867 C CA . LYS A 1 112 ? -8.698 -4.748 7.528 1.00 93.81 112 LYS A CA 1
ATOM 868 C C . LYS A 1 112 ? -9.145 -3.723 6.498 1.00 93.81 112 LYS A C 1
ATOM 870 O O . LYS A 1 112 ? -10.255 -3.809 5.982 1.00 93.81 112 LYS A O 1
ATOM 875 N N . VAL A 1 113 ? -8.289 -2.753 6.206 1.00 95.06 113 VAL A N 1
ATOM 876 C CA . VAL A 1 113 ? -8.589 -1.665 5.266 1.00 95.06 113 VAL A CA 1
ATOM 877 C C . VAL A 1 113 ? -7.484 -1.530 4.231 1.00 95.06 113 VAL A C 1
ATOM 879 O O . VAL A 1 113 ? -6.344 -1.925 4.473 1.00 95.06 113 VAL A O 1
ATOM 882 N N . ALA A 1 114 ? -7.828 -0.966 3.077 1.00 91.50 114 ALA A N 1
ATOM 883 C CA . ALA A 1 114 ? -6.895 -0.722 1.988 1.00 91.50 114 ALA A CA 1
ATOM 884 C C . ALA A 1 114 ? -6.844 0.771 1.651 1.00 91.50 114 ALA A C 1
ATOM 886 O O . ALA A 1 114 ? -7.880 1.415 1.483 1.00 91.50 114 ALA A O 1
ATOM 887 N N . PHE A 1 115 ? -5.637 1.303 1.496 1.00 92.06 115 PHE A N 1
ATOM 888 C CA . PHE A 1 115 ? -5.380 2.680 1.098 1.00 92.06 115 PHE A CA 1
ATOM 889 C C . PHE A 1 115 ? -4.869 2.709 -0.337 1.00 92.06 115 PHE A C 1
ATOM 891 O O . PHE A 1 115 ? -3.886 2.045 -0.672 1.00 92.06 115 PHE A O 1
ATOM 898 N N . ALA A 1 116 ? -5.546 3.483 -1.186 1.00 82.94 116 ALA A N 1
ATOM 899 C CA . ALA A 1 116 ? -5.046 3.782 -2.519 1.00 82.94 116 ALA A CA 1
ATOM 900 C C . ALA A 1 116 ? -3.724 4.568 -2.423 1.00 82.94 116 ALA A C 1
ATOM 902 O O . ALA A 1 116 ? -3.547 5.349 -1.481 1.00 82.94 116 ALA A O 1
ATOM 903 N N . PRO A 1 117 ? -2.803 4.378 -3.379 1.00 76.62 117 PRO A N 1
ATOM 904 C CA . PRO A 1 117 ? -1.563 5.132 -3.406 1.00 76.62 117 PRO A CA 1
ATOM 905 C C . PRO A 1 117 ? -1.864 6.622 -3.596 1.00 76.62 117 PRO A C 1
ATOM 907 O O . PRO A 1 117 ? -2.762 7.010 -4.342 1.00 76.62 117 PRO A O 1
ATOM 910 N N . ASN A 1 118 ? -1.098 7.460 -2.908 1.00 79.19 118 ASN A N 1
ATOM 911 C CA . ASN A 1 118 ? -1.071 8.903 -3.108 1.00 79.19 118 ASN A CA 1
ATOM 912 C C . ASN A 1 118 ? 0.358 9.410 -2.882 1.00 79.19 118 ASN A C 1
ATOM 914 O O . ASN A 1 118 ? 1.171 8.708 -2.280 1.00 79.19 118 ASN A O 1
ATOM 918 N N . THR A 1 119 ? 0.654 10.628 -3.333 1.00 76.44 119 THR A N 1
ATOM 919 C CA . THR A 1 119 ? 2.006 11.202 -3.277 1.00 76.44 119 THR A CA 1
ATOM 920 C C . THR A 1 119 ? 2.609 11.202 -1.869 1.00 76.44 119 THR A C 1
ATOM 922 O O . THR A 1 119 ? 3.777 10.870 -1.698 1.00 76.44 119 THR A O 1
ATOM 925 N N . ALA A 1 120 ? 1.828 11.532 -0.837 1.00 82.69 120 ALA A N 1
ATOM 926 C CA . ALA A 1 120 ? 2.333 11.576 0.535 1.00 82.69 120 ALA A CA 1
ATOM 927 C C . ALA A 1 120 ? 2.615 10.168 1.094 1.00 82.69 120 ALA A C 1
ATOM 929 O O . ALA A 1 120 ? 3.602 9.966 1.800 1.00 82.69 120 ALA A O 1
ATOM 930 N N . LEU A 1 121 ? 1.783 9.183 0.743 1.00 84.44 121 LEU A N 1
ATOM 931 C CA . LEU A 1 121 ? 1.952 7.785 1.133 1.00 84.44 121 LEU A CA 1
ATOM 932 C C . LEU A 1 121 ? 3.153 7.137 0.437 1.00 84.44 121 LEU A C 1
ATOM 934 O O . LEU A 1 121 ? 3.858 6.339 1.049 1.00 84.44 121 LEU A O 1
ATOM 938 N N . THR A 1 122 ? 3.393 7.469 -0.833 1.00 73.00 122 THR A N 1
ATOM 939 C CA . THR A 1 122 ? 4.518 6.923 -1.603 1.00 73.00 122 THR A CA 1
ATOM 940 C C . THR A 1 122 ? 5.854 7.540 -1.193 1.00 73.00 122 THR A C 1
ATOM 942 O O . THR A 1 122 ? 6.861 6.834 -1.168 1.00 73.00 122 THR A O 1
ATOM 945 N N . GLN A 1 123 ? 5.872 8.817 -0.802 1.00 76.06 123 GLN A N 1
ATOM 946 C CA . GLN A 1 123 ? 7.073 9.494 -0.298 1.00 76.06 123 GLN A CA 1
ATOM 947 C C . GLN A 1 123 ? 7.439 9.090 1.140 1.00 76.06 123 GLN A C 1
ATOM 949 O O . GLN A 1 123 ? 8.606 9.148 1.524 1.00 76.06 123 GLN A O 1
ATOM 954 N N . ALA A 1 124 ? 6.470 8.658 1.951 1.00 78.75 124 ALA A N 1
ATOM 955 C CA . ALA A 1 124 ? 6.722 8.248 3.327 1.00 78.75 124 ALA A CA 1
ATOM 956 C C . ALA A 1 124 ? 7.322 6.827 3.404 1.00 78.75 124 ALA A C 1
ATOM 958 O O . ALA A 1 124 ? 6.679 5.826 3.072 1.00 78.75 124 ALA A O 1
ATOM 959 N N . ARG A 1 125 ? 8.574 6.717 3.875 1.00 80.25 125 ARG A N 1
ATOM 960 C CA . ARG A 1 125 ? 9.227 5.418 4.144 1.00 80.25 125 ARG A CA 1
ATOM 961 C C . ARG A 1 125 ? 8.728 4.773 5.439 1.00 80.25 125 ARG A C 1
ATOM 963 O O . ARG A 1 125 ? 8.601 3.551 5.494 1.00 80.25 125 ARG A O 1
ATOM 970 N N . GLN A 1 126 ? 8.465 5.592 6.453 1.00 90.38 126 GLN A N 1
ATOM 971 C CA . GLN A 1 126 ? 7.896 5.206 7.744 1.00 90.38 126 GLN A CA 1
ATOM 972 C C . GLN A 1 126 ? 6.463 5.723 7.837 1.00 90.38 126 GLN A C 1
ATOM 974 O O . GLN A 1 126 ? 6.173 6.812 7.344 1.00 90.38 126 GLN A O 1
ATOM 979 N N . LEU A 1 127 ? 5.589 4.966 8.491 1.00 95.31 127 LEU A N 1
ATOM 980 C CA . LEU A 1 127 ? 4.185 5.301 8.702 1.00 95.31 127 LEU A CA 1
ATOM 981 C C . LEU A 1 127 ? 3.841 5.105 10.178 1.00 95.31 127 LEU A C 1
ATOM 983 O O . LEU A 1 127 ? 4.208 4.091 10.765 1.00 95.31 127 LEU A O 1
ATOM 987 N N . THR A 1 128 ? 3.086 6.030 10.762 1.00 97.75 128 THR A N 1
ATOM 988 C CA . THR A 1 128 ? 2.398 5.786 12.034 1.00 97.75 128 THR A CA 1
ATOM 989 C C . THR A 1 128 ? 0.946 5.474 11.729 1.00 97.75 128 THR A C 1
ATOM 991 O O . THR A 1 128 ? 0.286 6.224 11.010 1.00 97.75 128 THR A O 1
ATOM 994 N N . ILE A 1 129 ? 0.448 4.364 12.266 1.00 98.38 129 ILE A N 1
ATOM 995 C CA . ILE A 1 129 ? -0.950 3.966 12.118 1.00 98.38 129 ILE A CA 1
ATOM 996 C C . ILE A 1 129 ? -1.677 4.301 13.415 1.00 98.38 129 ILE A C 1
ATOM 998 O O . ILE A 1 129 ? -1.184 4.016 14.508 1.00 98.38 129 ILE A O 1
ATOM 1002 N N . ILE A 1 130 ? -2.863 4.884 13.284 1.00 98.38 130 ILE A N 1
ATOM 1003 C CA . ILE A 1 130 ? -3.779 5.137 14.391 1.00 98.38 130 ILE A CA 1
ATOM 1004 C C . ILE A 1 130 ? -5.055 4.354 14.127 1.00 98.38 130 ILE A C 1
ATOM 1006 O O . ILE A 1 130 ? -5.609 4.410 13.029 1.00 98.38 130 ILE A O 1
ATOM 1010 N N . SER A 1 131 ? -5.533 3.643 15.142 1.00 98.31 131 SER A N 1
ATOM 1011 C CA . SER A 1 131 ? -6.896 3.130 15.165 1.00 98.31 131 SER A CA 1
ATOM 1012 C C . SER A 1 131 ? -7.750 4.028 16.052 1.00 98.31 131 SER A C 1
ATOM 1014 O O . SER A 1 131 ? -7.438 4.197 17.227 1.00 98.31 131 SER A O 1
ATOM 1016 N N . ARG A 1 132 ? -8.820 4.596 15.499 1.00 98.31 132 ARG A N 1
ATOM 1017 C CA . ARG A 1 132 ? -9.675 5.588 16.155 1.00 98.31 132 ARG A CA 1
ATOM 1018 C C . ARG A 1 132 ? -11.113 5.103 16.230 1.00 98.31 132 ARG A C 1
ATOM 1020 O O . ARG A 1 132 ? -11.723 4.882 15.190 1.00 98.31 132 ARG A O 1
ATOM 1027 N N . TRP A 1 133 ? -11.682 5.030 17.427 1.00 97.44 133 TRP A N 1
ATOM 1028 C CA . TRP A 1 133 ? -13.137 4.969 17.605 1.00 97.44 133 TRP A CA 1
ATOM 1029 C C . TRP A 1 133 ? -13.667 6.373 17.869 1.00 97.44 133 TRP A C 1
ATOM 1031 O O . TRP A 1 133 ? -13.082 7.099 18.667 1.00 97.44 133 TRP A O 1
ATOM 1041 N N . THR A 1 134 ? -14.763 6.769 17.232 1.00 97.44 134 THR A N 1
ATOM 1042 C CA . THR A 1 134 ? -15.356 8.108 17.371 1.00 97.44 134 THR A CA 1
ATOM 1043 C C . THR A 1 134 ? -16.871 8.104 17.167 1.00 97.44 134 THR A C 1
ATOM 1045 O O . THR A 1 134 ? -17.431 7.197 16.553 1.00 97.44 134 THR A O 1
ATOM 1048 N N . ASP A 1 135 ? -17.551 9.088 17.748 1.00 96.25 135 ASP A N 1
ATOM 1049 C CA . ASP A 1 135 ? -18.986 9.332 17.570 1.00 96.25 135 ASP A CA 1
ATOM 1050 C C . ASP A 1 135 ? -19.309 10.213 16.350 1.00 96.25 135 ASP A C 1
ATOM 1052 O O . ASP A 1 135 ? -20.472 10.337 15.972 1.00 96.25 135 ASP A O 1
ATOM 1056 N N . ASP A 1 136 ? -18.292 10.769 15.691 1.00 96.94 136 ASP A N 1
ATOM 1057 C CA . ASP A 1 136 ? -18.435 11.649 14.532 1.00 96.94 136 ASP A CA 1
ATOM 1058 C C . ASP A 1 136 ? -18.188 10.919 13.205 1.00 96.94 136 ASP A C 1
ATOM 1060 O O . ASP A 1 136 ? -17.163 10.264 13.012 1.00 96.94 136 ASP A O 1
ATOM 1064 N N . GLN A 1 137 ? -19.092 11.112 12.244 1.00 94.19 137 GLN A N 1
ATOM 1065 C CA . GLN A 1 137 ? -18.978 10.557 10.893 1.00 94.19 137 GLN A CA 1
ATOM 1066 C C . GLN A 1 137 ? -17.801 11.157 10.105 1.00 94.19 137 GLN A C 1
ATOM 1068 O O . GLN A 1 137 ? -17.331 10.563 9.138 1.00 94.19 137 GLN A O 1
ATOM 1073 N N . GLY A 1 138 ? -17.315 12.341 10.484 1.00 90.75 138 GLY A N 1
ATOM 1074 C CA . GLY A 1 138 ? -16.091 12.920 9.931 1.00 90.75 138 GLY A CA 1
ATOM 1075 C C . GLY A 1 138 ? -14.809 12.348 10.544 1.00 90.75 138 GLY A C 1
ATOM 1076 O O . GLY A 1 138 ? -13.724 12.516 9.981 1.00 90.75 138 GLY A O 1
ATOM 1077 N N . GLY A 1 139 ? -14.909 11.660 11.681 1.00 91.94 139 GLY A N 1
ATOM 1078 C CA . GLY A 1 139 ? -13.785 11.091 12.415 1.00 91.94 139 GLY A CA 1
ATOM 1079 C C . GLY A 1 139 ? -13.042 12.056 13.352 1.00 91.94 139 GLY A C 1
ATOM 1080 O O . GLY A 1 139 ? -11.945 11.724 13.812 1.00 91.94 139 GLY A O 1
ATOM 1081 N N . ASN A 1 140 ? -13.582 13.254 13.607 1.00 91.62 140 ASN A N 1
ATOM 1082 C CA . ASN A 1 140 ? -12.905 14.343 14.328 1.00 91.62 140 ASN A CA 1
ATOM 1083 C C . ASN A 1 140 ? -13.617 14.788 15.622 1.00 91.62 140 ASN A C 1
ATOM 1085 O O . ASN A 1 140 ? -13.148 15.722 16.268 1.00 91.62 140 ASN A O 1
ATOM 1089 N N . GLY A 1 141 ? -14.729 14.145 15.988 1.00 93.25 141 GLY A N 1
ATOM 1090 C CA . GLY A 1 141 ? -15.503 14.424 17.202 1.00 93.25 141 GLY A CA 1
ATOM 1091 C C . GLY A 1 141 ? -14.856 13.887 18.479 1.00 93.25 141 GLY A C 1
ATOM 1092 O O . GLY A 1 141 ? -13.653 14.003 18.690 1.00 93.25 141 GLY A O 1
ATOM 1093 N N . ASN A 1 142 ? -15.645 13.276 19.358 1.00 96.06 142 ASN A N 1
ATOM 1094 C CA . ASN A 1 142 ? -15.130 12.689 20.590 1.00 96.06 142 ASN A CA 1
ATOM 1095 C C . ASN A 1 142 ? -14.596 11.281 20.297 1.00 96.06 142 ASN A C 1
ATOM 1097 O O . ASN A 1 142 ? -15.356 10.354 19.994 1.00 96.06 142 ASN A O 1
ATOM 1101 N N . TYR A 1 143 ? -13.282 11.096 20.414 1.00 97.25 143 TYR A N 1
ATOM 1102 C CA . TYR A 1 143 ? -12.606 9.870 20.001 1.00 97.25 143 TYR A CA 1
ATOM 1103 C C . TYR A 1 143 ? -11.760 9.209 21.093 1.00 97.25 143 TYR A C 1
ATOM 1105 O O . TYR A 1 143 ? -11.365 9.833 22.072 1.00 97.25 143 TYR A O 1
ATOM 1113 N N . VAL A 1 144 ? -11.481 7.920 20.897 1.00 97.19 144 VAL A N 1
ATOM 1114 C CA . VAL A 1 144 ? -10.402 7.192 21.570 1.00 97.19 144 VAL A CA 1
ATOM 1115 C C . VAL A 1 144 ? -9.472 6.625 20.508 1.00 97.19 144 VAL A C 1
ATOM 1117 O O . VAL A 1 144 ? -9.905 5.918 19.594 1.00 97.19 144 VAL A O 1
ATOM 1120 N N . ASP A 1 145 ? -8.193 6.946 20.648 1.00 98.19 145 ASP A N 1
ATOM 1121 C CA . ASP A 1 145 ? -7.150 6.526 19.725 1.00 98.19 145 ASP A CA 1
ATOM 1122 C C . ASP A 1 145 ? -6.276 5.455 20.352 1.00 98.19 145 ASP A C 1
ATOM 1124 O O . ASP A 1 145 ? -5.934 5.514 21.534 1.00 98.19 145 ASP A O 1
ATOM 1128 N N . TYR A 1 146 ? -5.835 4.523 19.521 1.00 98.44 146 TYR A N 1
ATOM 1129 C CA . TYR A 1 146 ? -4.662 3.717 19.786 1.00 98.44 146 TYR A CA 1
ATOM 1130 C C . TYR A 1 146 ? -3.600 4.030 18.737 1.00 98.44 146 TYR A C 1
ATOM 1132 O O . TYR A 1 146 ? -3.838 3.885 17.536 1.00 98.44 146 TYR A O 1
ATOM 1140 N N . TRP A 1 147 ? -2.432 4.462 19.205 1.00 97.94 147 TRP A N 1
ATOM 1141 C CA . TRP A 1 147 ? -1.280 4.790 18.375 1.00 97.94 147 TRP A CA 1
ATOM 1142 C C . TRP A 1 147 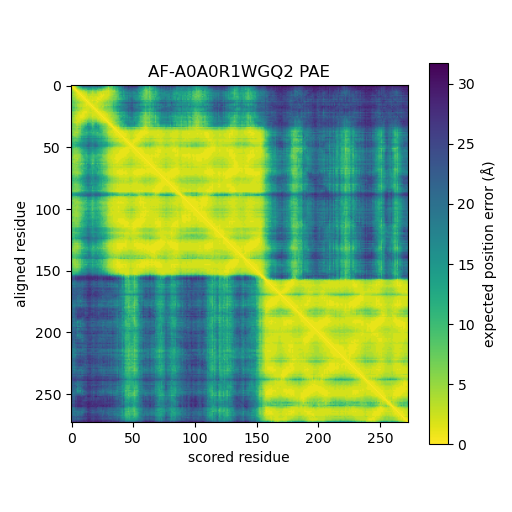? -0.351 3.585 18.343 1.00 97.94 147 TRP A C 1
ATOM 1144 O O . TRP A 1 147 ? 0.207 3.197 19.369 1.00 97.94 147 TRP A O 1
ATOM 1154 N N . PHE A 1 148 ? -0.196 2.977 17.172 1.00 98.00 148 PHE A N 1
ATOM 1155 C CA . PHE A 1 148 ? 0.756 1.887 17.013 1.00 98.00 148 PHE A CA 1
ATOM 1156 C C . PHE A 1 148 ? 2.181 2.431 16.898 1.00 98.00 148 PHE A C 1
ATOM 1158 O O . PHE A 1 148 ? 2.398 3.580 16.503 1.00 98.00 148 PHE A O 1
ATOM 1165 N N . ALA A 1 149 ? 3.163 1.584 17.213 1.00 95.25 149 ALA A N 1
ATOM 1166 C CA . ALA A 1 149 ? 4.556 1.898 16.929 1.00 95.25 149 ALA A CA 1
ATOM 1167 C C . ALA A 1 149 ? 4.737 2.189 15.423 1.00 95.25 149 ALA A C 1
ATOM 1169 O O . ALA A 1 149 ? 4.063 1.551 14.605 1.00 95.25 149 ALA A O 1
ATOM 1170 N N . PRO A 1 150 ? 5.627 3.127 15.042 1.00 93.75 150 PRO A N 1
ATOM 1171 C CA . PRO A 1 150 ? 5.919 3.386 13.640 1.00 93.75 150 PRO A CA 1
ATOM 1172 C C . PRO A 1 150 ? 6.322 2.106 12.912 1.00 93.75 150 PRO A C 1
ATOM 1174 O O . PRO A 1 150 ? 7.104 1.300 13.418 1.00 93.75 150 PRO A O 1
ATOM 1177 N N . VAL A 1 151 ? 5.790 1.937 11.710 1.00 90.62 151 VAL A N 1
ATOM 1178 C CA . VAL A 1 151 ? 6.088 0.807 10.840 1.00 90.62 151 VAL A CA 1
ATOM 1179 C C . VAL A 1 151 ? 6.799 1.294 9.596 1.00 90.62 151 VAL A C 1
ATOM 1181 O O . VAL A 1 151 ? 6.485 2.336 9.016 1.00 90.62 151 VAL A O 1
ATOM 1184 N N . THR A 1 152 ? 7.736 0.482 9.137 1.00 85.00 152 THR A N 1
ATOM 1185 C CA . THR A 1 152 ? 8.329 0.683 7.825 1.00 85.00 152 THR A CA 1
ATOM 1186 C C . THR A 1 152 ? 7.277 0.311 6.787 1.00 85.00 152 THR A C 1
ATOM 1188 O O . THR A 1 152 ? 6.750 -0.801 6.827 1.00 85.00 152 THR A O 1
ATOM 1191 N N . ARG A 1 153 ? 6.950 1.225 5.863 1.00 82.88 153 ARG A N 1
ATOM 1192 C CA . ARG A 1 153 ? 6.056 0.912 4.738 1.00 82.88 153 ARG A CA 1
ATOM 1193 C C . ARG A 1 153 ? 6.602 -0.348 4.049 1.00 82.88 153 ARG A C 1
ATOM 1195 O O . ARG A 1 153 ? 7.803 -0.371 3.774 1.00 82.88 153 ARG A O 1
ATOM 1202 N N . PRO A 1 154 ? 5.804 -1.396 3.795 1.00 70.81 154 PRO A N 1
ATOM 1203 C CA . PRO A 1 154 ? 6.296 -2.573 3.095 1.00 70.81 154 PRO A CA 1
ATOM 1204 C C . PRO A 1 154 ? 6.987 -2.142 1.806 1.00 70.81 154 PRO A C 1
ATOM 1206 O O . PRO A 1 154 ? 6.440 -1.332 1.051 1.00 70.81 154 PRO A O 1
ATOM 1209 N N . ALA A 1 155 ? 8.215 -2.621 1.605 1.00 58.84 155 ALA A N 1
ATOM 1210 C CA . ALA A 1 155 ? 8.821 -2.532 0.291 1.00 58.84 155 ALA A CA 1
ATOM 1211 C C . ALA A 1 155 ? 7.929 -3.371 -0.622 1.00 58.84 155 ALA A C 1
ATOM 1213 O O . ALA A 1 155 ? 7.612 -4.517 -0.310 1.00 58.84 155 ALA A O 1
ATOM 1214 N N . ILE A 1 156 ? 7.421 -2.749 -1.671 1.00 56.59 156 ILE A N 1
ATOM 1215 C CA . ILE A 1 156 ? 6.565 -3.414 -2.633 1.00 56.59 156 ILE A CA 1
ATOM 1216 C C . ILE A 1 156 ? 7.584 -4.054 -3.595 1.00 56.59 156 ILE A C 1
ATOM 1218 O O . ILE A 1 156 ? 8.197 -3.337 -4.377 1.00 56.59 156 ILE A O 1
ATOM 1222 N N . GLN A 1 157 ? 7.961 -5.317 -3.362 1.00 60.16 157 GLN A N 1
ATOM 1223 C CA . GLN A 1 157 ? 9.173 -5.927 -3.941 1.00 60.16 157 GLN A CA 1
ATOM 1224 C C . GLN A 1 157 ? 8.901 -7.241 -4.677 1.00 60.16 157 GLN A C 1
ATOM 1226 O O . GLN A 1 157 ? 9.755 -8.124 -4.715 1.00 60.16 157 GLN A O 1
ATOM 1231 N N . ASP A 1 158 ? 7.748 -7.354 -5.328 1.00 72.69 158 ASP A N 1
ATOM 1232 C CA . ASP A 1 158 ? 7.676 -8.266 -6.458 1.00 72.69 158 ASP A CA 1
ATOM 1233 C C . ASP A 1 158 ? 8.293 -7.567 -7.678 1.00 72.69 158 ASP A C 1
ATOM 1235 O O . ASP A 1 158 ? 7.831 -6.507 -8.108 1.00 72.69 158 ASP A O 1
ATOM 1239 N N . ASN A 1 159 ? 9.370 -8.153 -8.204 1.00 85.56 159 ASN A N 1
ATOM 1240 C CA . ASN A 1 159 ? 10.080 -7.679 -9.385 1.00 85.56 159 ASN A CA 1
ATOM 1241 C C . ASN A 1 159 ? 10.243 -8.838 -10.375 1.00 85.56 159 ASN A C 1
ATOM 1243 O O . ASN A 1 159 ? 10.978 -9.794 -10.120 1.00 85.56 159 ASN A O 1
ATOM 1247 N N . ALA A 1 160 ? 9.516 -8.779 -11.485 1.00 90.38 160 ALA A N 1
ATOM 1248 C CA . ALA A 1 160 ? 9.510 -9.815 -12.503 1.00 90.38 160 ALA A CA 1
ATOM 1249 C C . ALA A 1 160 ? 9.546 -9.195 -13.899 1.00 90.38 160 ALA A C 1
ATOM 1251 O O . ALA A 1 160 ? 8.943 -8.154 -14.150 1.00 90.38 160 ALA A O 1
ATOM 1252 N N . GLY A 1 161 ? 10.188 -9.874 -14.838 1.00 95.19 161 GLY A N 1
ATOM 1253 C CA . GLY A 1 161 ? 10.245 -9.430 -16.218 1.00 95.19 161 GLY A CA 1
ATOM 1254 C C . GLY A 1 161 ? 10.566 -10.571 -17.163 1.00 95.19 161 GLY A C 1
ATOM 1255 O O . GLY A 1 161 ? 11.054 -11.624 -16.753 1.00 95.19 161 GLY A O 1
ATOM 1256 N N . ALA A 1 162 ? 10.288 -10.353 -18.441 1.00 97.44 162 ALA A N 1
ATOM 1257 C CA . ALA A 1 162 ? 10.833 -11.172 -19.510 1.00 97.44 162 ALA A CA 1
ATOM 1258 C C . ALA A 1 162 ? 11.049 -10.326 -20.766 1.00 97.44 162 ALA A C 1
ATOM 1260 O O . ALA A 1 162 ? 10.206 -9.494 -21.119 1.00 97.44 162 ALA A O 1
ATOM 1261 N N . LEU A 1 163 ? 12.160 -10.589 -21.451 1.00 97.31 163 LEU A N 1
ATOM 1262 C CA . LEU A 1 163 ? 12.382 -10.151 -22.821 1.00 97.31 163 LEU A CA 1
ATOM 1263 C C . LEU A 1 163 ? 11.777 -11.203 -23.756 1.00 97.31 163 LEU A C 1
ATOM 1265 O O . LEU A 1 163 ? 12.067 -12.390 -23.632 1.00 97.31 163 LEU A O 1
ATOM 1269 N N . GLU A 1 164 ? 10.896 -10.774 -24.651 1.00 97.06 164 GLU A N 1
ATOM 1270 C CA . GLU A 1 164 ? 10.111 -11.664 -25.517 1.00 97.06 164 GLU A CA 1
ATOM 1271 C C . GLU A 1 164 ? 10.612 -11.656 -26.962 1.00 97.06 164 GLU A C 1
ATOM 1273 O O . GLU A 1 164 ? 10.527 -12.667 -27.655 1.00 97.06 164 GLU A O 1
ATOM 1278 N N . SER A 1 165 ? 11.158 -10.528 -27.418 1.00 95.94 165 SER A N 1
ATOM 1279 C CA . SER A 1 165 ? 11.840 -10.440 -28.705 1.00 95.94 165 SER A CA 1
ATOM 1280 C C . SER A 1 165 ? 12.911 -9.371 -28.660 1.00 95.94 165 SER A C 1
ATOM 1282 O O . SER A 1 165 ? 12.724 -8.311 -28.065 1.00 95.94 165 SER A O 1
ATOM 1284 N N . GLU A 1 166 ? 13.966 -9.639 -29.409 1.00 95.38 166 GLU A N 1
ATOM 1285 C CA . GLU A 1 166 ? 15.065 -8.743 -29.724 1.00 95.38 166 GLU A CA 1
ATOM 1286 C C . GLU A 1 166 ? 15.305 -8.832 -31.239 1.00 95.38 166 GLU A C 1
ATOM 1288 O O . GLU A 1 166 ? 15.157 -9.908 -31.826 1.00 95.38 166 GLU A O 1
ATOM 1293 N N . ARG A 1 167 ? 15.545 -7.695 -31.897 1.00 94.69 167 ARG A N 1
ATOM 1294 C CA . ARG A 1 167 ? 15.846 -7.614 -33.332 1.00 94.69 167 ARG A CA 1
ATOM 1295 C C . ARG A 1 167 ? 16.842 -6.492 -33.565 1.00 94.69 167 ARG A C 1
ATOM 1297 O O . ARG A 1 167 ? 16.490 -5.330 -33.345 1.00 94.69 167 ARG A O 1
ATOM 1304 N N . TYR A 1 168 ? 18.034 -6.810 -34.048 1.00 94.19 168 TYR A N 1
ATOM 1305 C CA . TYR A 1 168 ? 19.026 -5.801 -34.385 1.00 94.19 168 TYR A CA 1
ATOM 1306 C C . TYR A 1 168 ? 19.145 -5.634 -35.903 1.00 94.19 168 TYR A C 1
ATOM 1308 O O . TYR A 1 168 ? 19.276 -6.596 -36.651 1.00 94.19 168 TYR A O 1
ATOM 1316 N N . ALA A 1 169 ? 19.063 -4.394 -36.387 1.00 93.00 169 ALA A N 1
ATOM 1317 C CA . ALA A 1 169 ? 19.314 -4.079 -37.791 1.00 93.00 169 ALA A CA 1
ATOM 1318 C C . ALA A 1 169 ? 19.721 -2.614 -37.963 1.00 93.00 169 ALA A C 1
ATOM 1320 O O . ALA A 1 169 ? 19.047 -1.717 -37.451 1.00 93.00 169 ALA A O 1
ATOM 1321 N N . TRP A 1 170 ? 20.782 -2.365 -38.740 1.00 87.88 170 TRP A N 1
ATOM 1322 C C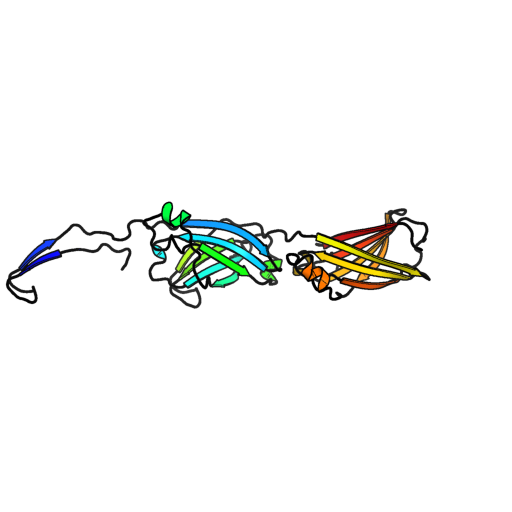A . TRP A 1 170 ? 21.208 -1.019 -39.160 1.00 87.88 170 TRP A CA 1
ATOM 1323 C C . TRP A 1 170 ? 21.237 -0.011 -37.987 1.00 87.88 170 TRP A C 1
ATOM 1325 O O . TRP A 1 170 ? 20.535 1.010 -37.999 1.00 87.88 170 TRP A O 1
ATOM 1335 N N . ASP A 1 171 ? 21.981 -0.352 -36.928 1.00 92.06 171 ASP A N 1
ATOM 1336 C CA . ASP A 1 171 ? 22.140 0.434 -35.688 1.00 92.06 171 ASP A CA 1
ATOM 1337 C C . ASP A 1 171 ? 20.857 0.690 -34.890 1.00 92.06 171 ASP A C 1
ATOM 1339 O O . ASP A 1 171 ? 20.753 1.642 -34.109 1.00 92.06 171 ASP A O 1
ATOM 1343 N N . THR A 1 172 ? 19.846 -0.147 -35.089 1.00 94.75 172 THR A N 1
ATOM 1344 C CA . THR A 1 172 ? 18.567 -0.040 -34.395 1.00 94.75 172 THR A CA 1
ATOM 1345 C C . THR A 1 172 ? 18.272 -1.351 -33.696 1.00 94.75 172 THR A C 1
ATOM 1347 O O . THR A 1 172 ? 18.251 -2.401 -34.334 1.00 94.75 172 THR A O 1
ATOM 1350 N N . LEU A 1 173 ? 18.020 -1.274 -32.393 1.00 96.50 173 LEU A N 1
ATOM 1351 C CA . LEU A 1 173 ? 17.617 -2.406 -31.576 1.00 96.50 173 LEU A CA 1
ATOM 1352 C C . LEU A 1 173 ? 16.114 -2.308 -31.303 1.00 96.50 173 LEU A C 1
ATOM 1354 O O . LEU A 1 173 ? 15.644 -1.350 -30.686 1.00 96.50 173 LEU A O 1
ATOM 1358 N N . GLY A 1 174 ? 15.361 -3.276 -31.814 1.00 96.88 174 GLY A N 1
ATOM 1359 C CA . GLY A 1 174 ? 13.947 -3.480 -31.524 1.00 96.88 174 GLY A CA 1
ATOM 1360 C C . GLY A 1 174 ? 13.773 -4.482 -30.396 1.00 96.88 174 GLY A C 1
ATOM 1361 O O . GLY A 1 174 ? 14.321 -5.579 -30.470 1.00 96.88 174 GLY A O 1
ATOM 1362 N N . VAL A 1 175 ? 13.005 -4.126 -29.370 1.00 97.69 175 VAL A N 1
ATOM 1363 C CA . VAL A 1 175 ? 12.775 -4.980 -28.201 1.00 97.69 175 VAL A CA 1
ATOM 1364 C C . VAL A 1 175 ? 11.311 -4.989 -27.800 1.00 97.69 175 VAL A C 1
ATOM 1366 O O . VAL A 1 175 ? 10.648 -3.951 -27.762 1.00 97.69 175 VAL A O 1
ATOM 1369 N N . THR A 1 176 ? 10.830 -6.177 -27.449 1.00 98.12 176 THR A N 1
ATOM 1370 C CA . THR A 1 176 ? 9.509 -6.378 -26.846 1.00 98.12 176 THR A CA 1
ATOM 1371 C C . THR A 1 176 ? 9.648 -7.202 -25.584 1.00 98.12 176 THR A C 1
ATOM 1373 O O . THR A 1 176 ? 10.445 -8.141 -25.538 1.00 98.12 176 THR A O 1
ATOM 1376 N N . GLY A 1 177 ? 8.878 -6.861 -24.563 1.00 97.94 177 GLY A N 1
ATOM 1377 C CA . GLY A 1 177 ? 8.900 -7.571 -23.298 1.00 97.94 177 GLY A CA 1
ATOM 1378 C C . GLY A 1 177 ? 8.047 -6.882 -22.252 1.00 97.94 177 GLY A C 1
ATOM 1379 O O . GLY A 1 177 ? 7.212 -6.024 -22.552 1.00 97.94 177 GLY A O 1
ATOM 1380 N N . TRP A 1 178 ? 8.249 -7.268 -21.001 1.00 97.94 178 TRP A N 1
ATOM 1381 C CA . TRP A 1 178 ? 7.580 -6.663 -19.860 1.00 97.94 178 TRP A CA 1
ATOM 1382 C C . TRP A 1 178 ? 8.489 -6.669 -18.637 1.00 97.94 178 TRP A C 1
ATOM 1384 O O . TRP A 1 178 ? 9.329 -7.547 -18.464 1.00 97.94 178 TRP A O 1
ATOM 1394 N N . HIS A 1 179 ? 8.293 -5.673 -17.783 1.00 96.44 179 HIS A N 1
ATOM 1395 C CA . HIS A 1 179 ? 8.913 -5.564 -16.470 1.00 96.44 179 HIS A CA 1
ATOM 1396 C C . HIS A 1 179 ? 7.810 -5.114 -15.514 1.00 96.44 179 HIS A C 1
ATOM 1398 O O . HIS A 1 179 ? 7.375 -3.965 -15.542 1.00 96.44 179 HIS A O 1
ATOM 1404 N N . ALA A 1 180 ? 7.275 -6.062 -14.753 1.00 92.19 180 ALA A N 1
ATOM 1405 C CA . ALA A 1 180 ? 6.266 -5.834 -13.739 1.00 92.19 180 ALA A CA 1
ATOM 1406 C C . ALA A 1 180 ? 6.968 -5.710 -12.393 1.00 92.19 180 ALA A C 1
ATOM 1408 O O . ALA A 1 180 ? 7.483 -6.686 -11.848 1.00 92.19 180 ALA A O 1
ATOM 1409 N N . THR A 1 181 ? 6.954 -4.494 -11.867 1.00 86.38 181 THR A N 1
ATOM 1410 C CA . THR A 1 181 ? 7.413 -4.222 -10.519 1.00 86.38 181 THR A CA 1
ATOM 1411 C C . THR A 1 181 ? 6.409 -3.363 -9.794 1.00 86.38 181 THR A C 1
ATOM 1413 O O . THR A 1 181 ? 5.820 -2.409 -10.311 1.00 86.38 181 THR A O 1
ATOM 1416 N N . ASP A 1 182 ? 6.263 -3.717 -8.545 1.00 76.50 182 ASP A N 1
ATOM 1417 C CA . ASP A 1 182 ? 5.527 -3.002 -7.541 1.00 76.50 182 ASP A CA 1
ATOM 1418 C C . ASP A 1 182 ? 6.059 -1.564 -7.298 1.00 76.50 182 ASP A C 1
ATOM 1420 O O . ASP A 1 182 ? 5.299 -0.671 -6.899 1.00 76.50 182 ASP A O 1
ATOM 1424 N N . SER A 1 183 ? 7.328 -1.301 -7.645 1.00 74.38 183 SER A N 1
ATOM 1425 C CA . SER A 1 183 ? 7.926 0.044 -7.691 1.00 74.38 183 SER A CA 1
ATOM 1426 C C . SER A 1 183 ? 7.281 0.971 -8.728 1.00 74.38 183 SER A C 1
ATOM 1428 O O . SER A 1 183 ? 7.387 2.192 -8.637 1.00 74.38 183 SER A O 1
ATOM 1430 N N . SER A 1 184 ? 6.521 0.442 -9.690 1.00 74.88 184 SER A N 1
ATOM 1431 C CA . SER A 1 184 ? 5.796 1.263 -10.673 1.00 74.88 184 SER A CA 1
ATOM 1432 C C . SER A 1 184 ? 4.783 2.240 -10.048 1.00 74.88 184 SER A C 1
ATOM 1434 O O . SER A 1 184 ? 4.319 3.167 -10.711 1.00 74.88 184 SER A O 1
ATOM 1436 N N . LEU A 1 185 ? 4.441 2.074 -8.764 1.00 68.94 185 LEU A N 1
ATOM 1437 C CA . LEU A 1 185 ? 3.562 2.981 -8.019 1.00 68.94 185 LEU A CA 1
ATOM 1438 C C . LEU A 1 185 ? 4.207 4.320 -7.636 1.00 68.94 185 LEU A C 1
ATOM 1440 O O . LEU A 1 185 ? 3.492 5.291 -7.380 1.00 68.94 185 LEU A O 1
ATOM 1444 N N . ASN A 1 186 ? 5.532 4.368 -7.513 1.00 68.75 186 ASN A N 1
ATOM 1445 C CA . ASN A 1 186 ? 6.285 5.549 -7.077 1.00 68.75 186 ASN A CA 1
ATOM 1446 C C . ASN A 1 186 ? 7.388 5.947 -8.060 1.00 68.75 186 ASN A C 1
ATOM 1448 O O . ASN A 1 186 ? 7.806 7.103 -8.068 1.00 68.75 186 ASN A O 1
ATOM 1452 N N . GLU A 1 187 ? 7.818 5.020 -8.902 1.00 77.69 187 GLU A N 1
ATOM 1453 C CA . GLU A 1 187 ? 8.813 5.226 -9.937 1.00 77.69 187 GLU A CA 1
ATOM 1454 C C . GLU A 1 187 ? 8.113 5.349 -11.293 1.00 77.69 187 GLU A C 1
ATOM 1456 O O . GLU A 1 187 ? 7.961 4.386 -12.028 1.00 77.69 187 GLU A O 1
ATOM 1461 N N . LEU A 1 188 ? 7.587 6.536 -11.604 1.00 79.44 188 LEU A N 1
ATOM 1462 C CA . LEU A 1 188 ? 6.670 6.726 -12.740 1.00 79.44 188 LEU A CA 1
ATOM 1463 C C . LEU A 1 188 ? 7.367 6.796 -14.106 1.00 79.44 188 LEU A C 1
ATOM 1465 O O . LEU A 1 188 ? 6.700 6.737 -15.141 1.00 79.44 188 LEU A O 1
ATOM 1469 N N . TYR A 1 189 ? 8.687 6.970 -14.124 1.00 85.62 189 TYR A N 1
ATOM 1470 C CA . TYR A 1 189 ? 9.455 7.121 -15.353 1.00 85.62 189 TYR A CA 1
ATOM 1471 C C . TYR A 1 189 ? 10.058 5.784 -15.754 1.00 85.62 189 TYR A C 1
ATOM 1473 O O . TYR A 1 189 ? 10.671 5.108 -14.937 1.00 85.62 189 TYR A O 1
ATOM 1481 N N . ARG A 1 190 ? 9.888 5.407 -17.022 1.00 94.00 190 ARG A N 1
ATOM 1482 C CA . ARG A 1 190 ? 10.398 4.145 -17.558 1.00 94.00 190 ARG A CA 1
ATOM 1483 C C . ARG A 1 190 ? 11.491 4.406 -18.573 1.00 94.00 190 ARG A C 1
ATOM 1485 O O . ARG A 1 190 ? 11.305 5.207 -19.490 1.00 94.00 190 ARG A O 1
ATOM 1492 N N . THR A 1 191 ? 12.604 3.706 -18.420 1.00 97.00 191 THR A N 1
ATOM 1493 C CA . THR A 1 191 ? 13.769 3.827 -19.297 1.00 97.00 191 THR A CA 1
ATOM 1494 C C . THR A 1 191 ? 14.288 2.440 -19.644 1.00 97.00 191 THR A C 1
ATOM 1496 O O . THR A 1 191 ? 14.342 1.563 -18.786 1.00 97.00 191 THR A O 1
ATOM 1499 N N . LEU A 1 192 ? 14.659 2.236 -20.904 1.00 97.69 192 LEU A N 1
ATOM 1500 C CA . LEU A 1 192 ? 15.470 1.102 -21.330 1.00 97.69 192 LEU A CA 1
ATOM 1501 C C . LEU A 1 192 ? 16.913 1.566 -21.491 1.00 97.69 192 LEU A C 1
ATOM 1503 O O . LEU A 1 192 ? 17.142 2.635 -22.059 1.00 97.69 192 LEU A O 1
ATOM 1507 N N . ILE A 1 193 ? 17.866 0.786 -20.990 1.00 97.50 193 ILE A N 1
ATOM 1508 C CA . ILE A 1 193 ? 19.298 1.088 -21.057 1.00 97.50 193 ILE A CA 1
ATOM 1509 C C . ILE A 1 193 ? 20.015 -0.138 -21.614 1.00 97.50 193 ILE A C 1
ATOM 1511 O O . ILE A 1 193 ? 19.848 -1.234 -21.089 1.00 97.50 193 ILE A O 1
ATOM 1515 N N . LEU A 1 194 ? 20.801 0.038 -22.672 1.00 97.44 194 LEU A N 1
ATOM 1516 C CA . LEU A 1 194 ? 21.654 -1.012 -23.218 1.00 97.44 194 LEU A CA 1
ATOM 1517 C C . LEU A 1 194 ? 23.067 -0.854 -22.660 1.00 97.44 194 LEU A C 1
ATOM 1519 O O . LEU A 1 194 ? 23.709 0.179 -22.868 1.00 97.44 194 LEU A O 1
ATOM 1523 N N . ILE A 1 195 ? 23.546 -1.890 -21.982 1.00 97.56 195 ILE A N 1
ATOM 1524 C CA . ILE A 1 195 ? 24.903 -1.983 -21.455 1.00 97.56 195 ILE A CA 1
ATOM 1525 C C . ILE A 1 195 ? 25.699 -2.953 -22.322 1.00 97.56 195 ILE A C 1
ATOM 1527 O O . ILE A 1 195 ? 25.260 -4.074 -22.570 1.00 97.56 195 ILE A O 1
ATOM 1531 N N . ASP A 1 196 ? 26.873 -2.513 -22.759 1.00 97.44 196 ASP A N 1
ATOM 1532 C CA . ASP A 1 196 ? 27.906 -3.365 -23.336 1.00 97.44 196 ASP A CA 1
ATOM 1533 C C . ASP A 1 196 ? 28.742 -3.929 -22.186 1.00 97.44 196 ASP A C 1
ATOM 1535 O O . ASP A 1 196 ? 29.503 -3.204 -21.534 1.00 97.44 196 ASP A O 1
ATOM 1539 N N . ASN A 1 197 ? 28.569 -5.219 -21.910 1.00 96.94 197 ASN A N 1
ATOM 1540 C CA . ASN A 1 197 ? 29.250 -5.910 -20.821 1.00 96.94 197 ASN A CA 1
ATOM 1541 C C . ASN A 1 197 ? 30.732 -6.143 -21.134 1.00 96.94 197 ASN A C 1
ATOM 1543 O O . ASN A 1 197 ? 31.530 -6.271 -20.210 1.00 96.94 197 ASN A O 1
ATOM 1547 N N . THR A 1 198 ? 31.107 -6.172 -22.417 1.00 97.25 198 THR A N 1
ATOM 1548 C CA . THR A 1 198 ? 32.496 -6.367 -22.861 1.00 97.25 198 THR A CA 1
ATOM 1549 C C . THR A 1 198 ? 33.325 -5.110 -22.611 1.00 97.25 198 THR A C 1
ATOM 1551 O O . THR A 1 198 ? 34.476 -5.188 -22.185 1.00 97.25 198 THR A O 1
ATOM 1554 N N . LEU A 1 199 ? 32.728 -3.938 -22.838 1.00 96.38 199 LEU A N 1
ATOM 1555 C CA . LEU A 1 199 ? 33.365 -2.637 -22.624 1.00 96.38 199 LEU A CA 1
ATOM 1556 C C . LEU A 1 199 ? 33.003 -1.976 -21.285 1.00 96.38 199 LEU A C 1
ATOM 1558 O O . LEU A 1 199 ? 33.533 -0.906 -20.982 1.00 96.38 199 LEU A O 1
ATOM 1562 N N . HIS A 1 200 ? 32.110 -2.584 -20.499 1.00 93.94 200 HIS A N 1
ATOM 1563 C CA . HIS A 1 200 ? 31.577 -2.055 -19.238 1.00 93.94 200 HIS A CA 1
ATOM 1564 C C . HIS A 1 200 ? 31.030 -0.625 -19.354 1.00 93.94 200 HIS A C 1
ATOM 1566 O O . HIS A 1 200 ? 31.272 0.222 -18.489 1.00 93.94 200 HIS A O 1
ATOM 1572 N N . LYS A 1 201 ? 30.301 -0.336 -20.436 1.00 95.38 201 LYS A N 1
ATOM 1573 C CA . LYS A 1 201 ? 29.764 1.005 -20.695 1.00 95.38 201 LYS A CA 1
ATOM 1574 C C . LYS A 1 201 ? 28.316 0.966 -21.155 1.00 95.38 201 LYS A C 1
ATOM 1576 O O . LYS A 1 201 ? 27.871 0.024 -21.806 1.00 95.38 201 LYS A O 1
ATOM 1581 N N . GLU A 1 202 ? 27.603 2.046 -20.869 1.00 95.81 202 GLU A N 1
ATOM 1582 C CA . GLU A 1 202 ? 26.308 2.298 -21.485 1.00 95.81 202 GLU A CA 1
ATOM 1583 C C . GLU A 1 202 ? 26.484 2.637 -22.970 1.00 95.81 202 GLU A C 1
ATOM 1585 O O . GLU A 1 202 ? 27.299 3.486 -23.337 1.00 95.81 202 GLU A O 1
ATOM 1590 N N . VAL A 1 203 ? 25.711 1.962 -23.817 1.00 95.88 203 VAL A N 1
ATOM 1591 C CA . VAL A 1 203 ? 25.673 2.181 -25.268 1.00 95.88 203 VAL A CA 1
ATOM 1592 C C . VAL A 1 203 ? 24.595 3.191 -25.622 1.00 95.88 203 VAL A C 1
ATOM 1594 O O . VAL A 1 203 ? 24.822 4.111 -26.405 1.00 95.88 203 VAL A O 1
ATOM 1597 N N . ALA A 1 204 ? 23.403 3.002 -25.057 1.00 96.44 204 ALA A N 1
ATOM 1598 C CA . ALA A 1 204 ? 22.240 3.821 -25.341 1.00 96.44 204 ALA A CA 1
ATOM 1599 C C . ALA A 1 204 ? 21.224 3.739 -24.203 1.00 96.44 204 ALA A C 1
ATOM 1601 O O . ALA A 1 204 ? 21.117 2.724 -23.515 1.00 96.44 204 ALA A O 1
ATOM 1602 N N . ARG A 1 205 ? 20.409 4.788 -24.080 1.00 95.88 205 ARG A N 1
ATOM 1603 C CA . ARG A 1 205 ? 19.220 4.807 -23.229 1.00 95.88 205 ARG A CA 1
ATOM 1604 C C . ARG A 1 205 ? 18.046 5.455 -23.944 1.00 95.88 205 ARG A C 1
ATOM 1606 O O . ARG A 1 205 ? 18.228 6.388 -24.725 1.00 95.88 205 ARG A O 1
ATOM 1613 N N . GLN A 1 206 ? 16.838 5.000 -23.636 1.00 96.38 206 GLN A N 1
ATOM 1614 C CA . GLN A 1 206 ? 15.603 5.560 -24.172 1.00 96.38 206 GLN A CA 1
ATOM 1615 C C . GLN A 1 206 ? 14.498 5.553 -23.119 1.00 96.38 206 GLN A C 1
ATOM 1617 O O . GLN A 1 206 ? 14.176 4.512 -22.550 1.00 96.38 206 GLN A O 1
ATOM 1622 N N . SER A 1 207 ? 13.869 6.707 -22.897 1.00 96.25 207 SER A N 1
ATOM 1623 C CA . SER A 1 207 ? 12.617 6.772 -22.142 1.00 96.25 207 SER A CA 1
ATOM 1624 C C . SER A 1 207 ? 11.481 6.152 -22.953 1.00 96.25 207 SER A C 1
ATOM 1626 O O . SER A 1 207 ? 11.353 6.408 -24.151 1.00 96.25 207 SER A O 1
ATOM 1628 N N . ILE A 1 208 ? 10.641 5.355 -22.300 1.00 96.25 208 ILE A N 1
ATOM 1629 C CA . ILE A 1 208 ? 9.559 4.604 -22.942 1.00 96.25 208 ILE A CA 1
ATOM 1630 C C . ILE A 1 208 ? 8.216 4.864 -22.260 1.00 96.25 208 ILE A C 1
ATOM 1632 O O . ILE A 1 208 ? 8.146 5.240 -21.090 1.00 96.25 208 ILE A O 1
ATOM 1636 N N . SER A 1 209 ? 7.135 4.639 -23.004 1.00 93.00 209 SER A N 1
ATOM 1637 C CA . SER A 1 209 ? 5.782 4.562 -22.445 1.00 93.00 209 SER A CA 1
ATOM 1638 C C . SER A 1 209 ? 5.395 3.110 -22.176 1.00 93.00 209 SER A C 1
ATOM 1640 O O . SER A 1 209 ? 5.965 2.183 -22.750 1.00 93.00 209 SER A O 1
ATOM 1642 N N . SER A 1 210 ? 4.411 2.908 -21.305 1.00 93.06 210 SER A N 1
ATOM 1643 C CA . SER A 1 210 ? 3.883 1.577 -21.014 1.00 93.06 210 SER A CA 1
ATOM 1644 C C . SER A 1 210 ? 2.996 1.028 -22.124 1.00 93.06 210 SER A C 1
ATOM 1646 O O . SER A 1 210 ? 2.129 1.729 -22.641 1.00 93.06 210 SER A O 1
ATOM 1648 N N . VAL A 1 211 ? 3.162 -0.263 -22.405 1.00 96.81 211 VAL A N 1
ATOM 1649 C CA . VAL A 1 211 ? 2.264 -1.066 -23.239 1.00 96.81 211 VAL A CA 1
ATOM 1650 C C . VAL A 1 211 ? 1.397 -1.945 -22.333 1.00 96.81 211 VAL A C 1
ATOM 1652 O O . VAL A 1 211 ? 1.877 -2.514 -21.347 1.00 96.81 211 VAL A O 1
ATOM 1655 N N . ALA A 1 212 ? 0.105 -2.043 -22.650 1.00 95.25 212 ALA A N 1
ATOM 1656 C CA . ALA A 1 212 ? -0.842 -2.842 -21.880 1.00 95.25 212 ALA A CA 1
ATOM 1657 C C . ALA A 1 212 ? -0.545 -4.347 -22.007 1.00 95.25 212 ALA A C 1
ATOM 1659 O O . ALA A 1 212 ? -0.339 -4.865 -23.102 1.00 95.25 212 ALA A O 1
ATOM 1660 N N . ARG A 1 213 ? -0.571 -5.050 -20.873 1.00 97.19 213 ARG A N 1
ATOM 1661 C CA . ARG A 1 213 ? -0.332 -6.491 -20.718 1.00 97.19 213 ARG A CA 1
ATOM 1662 C C . ARG A 1 213 ? -1.355 -7.143 -19.775 1.00 97.19 213 ARG A C 1
ATOM 1664 O O . ARG A 1 213 ? -1.026 -7.505 -18.642 1.00 97.19 213 ARG A O 1
ATOM 1671 N N . PRO A 1 214 ? -2.626 -7.293 -20.201 1.00 93.69 214 PRO A N 1
ATOM 1672 C CA . PRO A 1 214 ? -3.664 -7.933 -19.384 1.00 93.69 214 PRO A CA 1
ATOM 1673 C C . PRO A 1 214 ? -3.333 -9.384 -19.003 1.00 93.69 214 PRO A C 1
ATOM 1675 O O . PRO A 1 214 ? -3.742 -9.869 -17.949 1.00 93.69 214 PRO A O 1
ATOM 1678 N N . ASP A 1 215 ? -2.572 -10.075 -19.849 1.00 96.19 215 ASP A N 1
ATOM 1679 C CA . ASP A 1 215 ? -2.038 -11.413 -19.605 1.00 96.19 215 ASP A CA 1
ATOM 1680 C C . ASP A 1 215 ? -1.073 -11.440 -18.407 1.00 96.19 215 ASP A C 1
ATOM 1682 O O . ASP A 1 215 ? -1.177 -12.321 -17.551 1.00 96.19 215 ASP A O 1
ATOM 1686 N N . ILE A 1 216 ? -0.204 -10.432 -18.285 1.00 94.75 216 ILE A N 1
ATOM 1687 C CA . ILE A 1 216 ? 0.725 -10.288 -17.157 1.00 94.75 216 ILE A CA 1
ATOM 1688 C C . ILE A 1 216 ? -0.022 -9.893 -15.886 1.00 94.75 216 ILE A C 1
ATOM 1690 O O . ILE A 1 216 ? 0.254 -10.468 -14.837 1.00 94.75 216 ILE A O 1
ATOM 1694 N N . ALA A 1 217 ? -1.040 -9.030 -15.968 1.00 87.00 217 ALA A N 1
ATOM 1695 C CA . ALA A 1 217 ? -1.929 -8.776 -14.827 1.00 87.00 217 ALA A CA 1
ATOM 1696 C C . ALA A 1 217 ? -2.626 -10.052 -14.329 1.00 87.00 217 ALA A C 1
ATOM 1698 O O . ALA A 1 217 ? -2.807 -10.229 -13.129 1.00 87.00 217 ALA A O 1
ATOM 1699 N N . LYS A 1 218 ? -3.008 -10.964 -15.232 1.00 89.25 218 LYS A N 1
ATOM 1700 C CA . LYS A 1 218 ? -3.615 -12.245 -14.849 1.00 89.25 218 LYS A CA 1
ATOM 1701 C C . LYS A 1 218 ? -2.601 -13.206 -14.222 1.00 89.25 218 LYS A C 1
ATOM 1703 O O . LYS A 1 218 ? -2.955 -13.928 -13.294 1.00 89.25 218 LYS A O 1
ATOM 1708 N N . LYS A 1 219 ? -1.367 -13.242 -14.737 1.00 90.25 219 LYS A N 1
ATOM 1709 C CA . LYS A 1 219 ? -0.288 -14.116 -14.246 1.00 90.25 219 LYS A CA 1
ATOM 1710 C C . LYS A 1 219 ? 0.290 -13.637 -12.910 1.00 90.25 219 LYS A C 1
ATOM 1712 O O . LYS A 1 219 ? 0.586 -14.460 -12.049 1.00 90.25 219 LYS A O 1
ATOM 1717 N N . TYR A 1 220 ? 0.405 -12.324 -12.738 1.00 83.12 220 TYR A N 1
ATOM 1718 C CA . TYR A 1 220 ? 0.962 -11.659 -11.564 1.00 83.12 220 TYR A CA 1
ATOM 1719 C C . TYR A 1 220 ? -0.046 -10.659 -10.978 1.00 83.12 220 TYR A C 1
ATOM 1721 O O . TYR A 1 220 ? 0.203 -9.453 -10.978 1.00 83.12 220 TYR A O 1
ATOM 1729 N N . PRO A 1 221 ? -1.197 -11.134 -10.466 1.00 79.81 221 PRO A N 1
ATOM 1730 C CA . PRO A 1 221 ? -2.271 -10.254 -10.006 1.00 79.81 221 PRO A CA 1
ATOM 1731 C C . PRO A 1 221 ? -1.870 -9.382 -8.816 1.00 79.81 221 PRO A C 1
ATOM 1733 O O . PRO A 1 221 ? -2.466 -8.330 -8.612 1.00 79.81 221 PRO A O 1
ATOM 1736 N N . ASN A 1 222 ? -0.857 -9.801 -8.054 1.00 75.62 222 ASN A N 1
ATOM 1737 C CA . ASN A 1 222 ? -0.409 -9.095 -6.860 1.00 75.62 222 ASN A CA 1
ATOM 1738 C C . ASN A 1 222 ? 0.592 -7.969 -7.155 1.00 75.62 222 ASN A C 1
ATOM 1740 O O . ASN A 1 222 ? 0.735 -7.095 -6.304 1.00 75.62 222 ASN A O 1
ATOM 1744 N N . ILE A 1 223 ? 1.213 -7.952 -8.344 1.00 79.44 223 ILE A N 1
ATOM 1745 C CA . ILE A 1 223 ? 2.198 -6.932 -8.721 1.00 79.44 223 ILE A CA 1
ATOM 1746 C C . ILE A 1 223 ? 1.471 -5.708 -9.272 1.00 79.44 223 ILE A C 1
ATOM 1748 O O . ILE A 1 223 ? 0.772 -5.757 -10.291 1.00 79.44 223 ILE A O 1
ATOM 1752 N N . ALA A 1 224 ? 1.643 -4.575 -8.608 1.00 72.12 224 ALA A N 1
ATOM 1753 C CA . ALA A 1 224 ? 1.115 -3.304 -9.051 1.00 72.12 224 ALA A CA 1
ATOM 1754 C C . ALA A 1 224 ? 1.677 -2.924 -10.427 1.00 72.12 224 ALA A C 1
ATOM 1756 O O . ALA A 1 224 ? 2.845 -3.138 -10.736 1.00 72.12 224 ALA A O 1
ATOM 1757 N N . GLY A 1 225 ? 0.818 -2.382 -11.290 1.00 77.88 225 GLY A N 1
ATOM 1758 C CA . GLY A 1 225 ? 1.225 -1.989 -12.639 1.00 77.88 225 GLY A CA 1
ATOM 1759 C C . GLY A 1 225 ? 1.499 -3.153 -13.600 1.00 77.88 225 GLY A C 1
ATOM 1760 O O . GLY A 1 225 ? 1.767 -2.883 -14.768 1.00 77.88 225 GLY A O 1
ATOM 1761 N N . ALA A 1 226 ? 1.343 -4.422 -13.187 1.00 88.38 226 ALA A N 1
ATOM 1762 C CA . ALA A 1 226 ? 1.539 -5.598 -14.047 1.00 88.38 226 ALA A CA 1
ATOM 1763 C C . ALA A 1 226 ? 0.769 -5.509 -15.376 1.00 88.38 226 ALA A C 1
ATOM 1765 O O . ALA A 1 226 ? 1.298 -5.848 -16.432 1.00 88.38 226 ALA A O 1
ATOM 1766 N N . GLY A 1 227 ? -0.450 -4.966 -15.341 1.00 89.38 227 GLY A N 1
ATOM 1767 C CA . GLY A 1 227 ? -1.287 -4.759 -16.526 1.00 89.38 227 GLY A CA 1
ATOM 1768 C C . GLY A 1 227 ? -0.783 -3.707 -17.514 1.00 89.38 227 GLY A C 1
ATOM 1769 O O . GLY A 1 227 ? -1.292 -3.656 -18.623 1.00 89.38 227 GLY A O 1
ATOM 1770 N N . ASN A 1 228 ? 0.201 -2.890 -17.138 1.00 91.06 228 ASN A N 1
ATOM 1771 C CA . ASN A 1 228 ? 0.826 -1.844 -17.956 1.00 91.06 228 ASN A CA 1
ATOM 1772 C C . ASN A 1 228 ? 2.364 -1.956 -17.907 1.00 91.06 228 ASN A C 1
ATOM 1774 O O . ASN A 1 228 ? 3.082 -0.956 -17.963 1.00 91.06 228 ASN A O 1
ATOM 1778 N N . SER A 1 229 ? 2.871 -3.177 -17.745 1.00 95.88 229 SER A N 1
ATOM 1779 C CA . SER A 1 229 ? 4.300 -3.482 -17.589 1.00 95.88 229 SER A CA 1
ATOM 1780 C C . SER A 1 229 ? 5.044 -3.642 -18.916 1.00 95.88 229 SER A C 1
ATOM 1782 O O . SER A 1 229 ? 6.275 -3.702 -18.937 1.00 95.88 229 SER A O 1
ATOM 1784 N N . GLY A 1 230 ? 4.320 -3.710 -20.035 1.00 97.31 230 GLY A N 1
ATOM 1785 C CA . GLY A 1 230 ? 4.887 -4.013 -21.341 1.00 97.31 230 GLY A CA 1
ATOM 1786 C C . GLY A 1 230 ? 5.722 -2.876 -21.915 1.00 97.31 230 GLY A C 1
ATOM 1787 O O . GLY A 1 230 ? 5.526 -1.706 -21.571 1.00 97.31 230 GLY A O 1
ATOM 1788 N N . PHE A 1 231 ? 6.621 -3.225 -22.821 1.00 98.19 231 PHE A N 1
ATOM 1789 C CA . PHE A 1 231 ? 7.304 -2.313 -23.726 1.00 98.19 231 PHE A CA 1
ATOM 1790 C C . PHE A 1 231 ? 7.405 -2.959 -25.110 1.00 98.19 231 PHE A C 1
ATOM 1792 O O . PHE A 1 231 ? 7.555 -4.174 -25.227 1.00 98.19 231 PHE A O 1
ATOM 1799 N N . ASP A 1 232 ? 7.301 -2.131 -26.142 1.00 97.81 232 ASP A N 1
ATOM 1800 C CA . ASP A 1 232 ? 7.496 -2.489 -27.546 1.00 97.81 232 ASP A CA 1
ATOM 1801 C C . ASP A 1 232 ? 8.048 -1.243 -28.230 1.00 97.81 232 ASP A C 1
ATOM 1803 O O . ASP A 1 232 ? 7.358 -0.225 -28.345 1.00 97.81 232 ASP A O 1
ATOM 1807 N N . THR A 1 233 ? 9.342 -1.255 -28.531 1.00 97.62 233 THR A N 1
ATOM 1808 C CA . THR A 1 233 ? 10.010 -0.074 -29.064 1.00 97.62 233 THR A CA 1
ATOM 1809 C C . THR A 1 233 ? 11.254 -0.434 -29.853 1.00 97.62 233 THR A C 1
ATOM 1811 O O . THR A 1 233 ? 11.876 -1.476 -29.655 1.00 97.62 233 THR A O 1
ATOM 1814 N N . TYR A 1 234 ? 11.662 0.514 -30.687 1.00 96.50 234 TYR A N 1
ATOM 1815 C CA . TYR A 1 234 ? 12.961 0.549 -31.336 1.00 96.50 234 TYR A CA 1
ATOM 1816 C C . TYR A 1 234 ? 13.763 1.721 -30.778 1.00 96.50 234 TYR A C 1
ATOM 1818 O O . TYR A 1 234 ? 13.187 2.779 -30.501 1.00 96.50 234 TYR A O 1
ATOM 1826 N N . PHE A 1 235 ? 15.072 1.544 -30.619 1.00 95.81 235 PHE A N 1
ATOM 1827 C CA . PHE A 1 235 ? 15.973 2.625 -30.231 1.00 95.81 235 PHE A CA 1
ATOM 1828 C C . PHE A 1 235 ? 17.334 2.516 -30.914 1.00 95.81 235 PHE A C 1
ATOM 1830 O O . PHE A 1 235 ? 17.773 1.435 -31.310 1.00 95.81 235 PHE A O 1
ATOM 1837 N N . LYS A 1 236 ? 17.976 3.670 -31.118 1.00 95.94 236 LYS A N 1
ATOM 1838 C CA . LYS A 1 236 ? 19.277 3.755 -31.787 1.00 95.94 236 LYS A CA 1
ATOM 1839 C C . LYS A 1 236 ? 20.393 3.331 -30.840 1.00 95.94 236 LYS A C 1
ATOM 1841 O O . LYS A 1 236 ? 20.461 3.817 -29.716 1.00 95.94 236 LYS A O 1
ATOM 1846 N N . VAL A 1 237 ? 21.279 2.474 -31.337 1.00 93.62 237 VAL A N 1
ATOM 1847 C CA . VAL A 1 237 ? 22.432 1.910 -30.616 1.00 93.62 237 VAL A CA 1
ATOM 1848 C C . VAL A 1 237 ? 23.712 2.140 -31.429 1.00 93.62 237 VAL A C 1
ATOM 1850 O O . VAL A 1 237 ? 24.489 1.229 -31.691 1.00 93.62 237 VAL A O 1
ATOM 1853 N N . ASN A 1 238 ? 23.886 3.378 -31.904 1.00 89.12 238 ASN A N 1
ATOM 1854 C CA . ASN A 1 238 ? 24.954 3.753 -32.833 1.00 89.12 238 ASN A CA 1
ATOM 1855 C C . ASN A 1 238 ? 26.336 3.340 -32.306 1.00 89.12 238 ASN A C 1
ATOM 1857 O O . ASN A 1 238 ? 26.728 3.739 -31.209 1.00 89.12 238 ASN A O 1
ATOM 1861 N N . GLY A 1 239 ? 27.092 2.605 -33.122 1.00 83.69 239 GLY A N 1
ATOM 1862 C CA . GLY A 1 239 ? 28.447 2.181 -32.768 1.00 83.69 239 GLY A CA 1
ATOM 1863 C C . GLY A 1 239 ? 28.510 1.028 -31.763 1.00 83.69 239 GLY A C 1
ATOM 1864 O O . GLY A 1 239 ? 29.568 0.817 -31.170 1.00 83.69 239 GLY A O 1
ATOM 1865 N N . ALA A 1 240 ? 27.408 0.300 -31.559 1.00 89.56 240 ALA A N 1
ATOM 1866 C CA . ALA A 1 240 ? 27.445 -1.015 -30.929 1.00 89.56 240 ALA A CA 1
ATOM 1867 C C . ALA A 1 240 ? 28.166 -2.011 -31.852 1.00 89.56 240 ALA A C 1
ATOM 1869 O O . ALA A 1 240 ? 27.838 -2.102 -33.035 1.00 89.56 240 ALA A O 1
ATOM 1870 N N . ASP A 1 241 ? 29.131 -2.759 -31.317 1.00 93.62 241 ASP A N 1
ATOM 1871 C CA . ASP A 1 241 ? 29.681 -3.927 -32.005 1.00 93.62 241 ASP A CA 1
ATOM 1872 C C . ASP A 1 241 ? 28.755 -5.123 -31.726 1.00 93.62 241 ASP A C 1
ATOM 1874 O O . ASP A 1 241 ? 28.664 -5.546 -30.573 1.00 93.62 241 ASP A O 1
ATOM 1878 N N . PRO A 1 242 ? 28.053 -5.679 -32.729 1.00 92.44 242 PRO A N 1
ATOM 1879 C CA . PRO A 1 242 ? 27.078 -6.749 -32.510 1.00 92.44 242 PRO A CA 1
ATOM 1880 C C . PRO A 1 242 ? 27.693 -8.033 -31.934 1.00 92.44 242 PRO A C 1
ATOM 1882 O O . PRO A 1 242 ? 26.974 -8.858 -31.377 1.00 92.44 242 PRO A O 1
ATOM 1885 N N . THR A 1 243 ? 29.016 -8.203 -32.027 1.00 95.50 243 THR A N 1
ATOM 1886 C CA . THR A 1 243 ? 29.724 -9.369 -31.478 1.00 95.50 243 THR A CA 1
ATOM 1887 C C . THR A 1 243 ? 30.011 -9.266 -29.980 1.00 95.50 243 THR A C 1
ATOM 1889 O O . THR A 1 243 ? 30.442 -10.252 -29.375 1.00 95.50 243 THR A O 1
ATOM 1892 N N . HIS A 1 244 ? 29.784 -8.103 -29.370 1.00 96.56 244 HIS A N 1
ATOM 1893 C CA . HIS A 1 244 ? 29.923 -7.926 -27.930 1.00 96.56 244 HIS A CA 1
ATOM 1894 C C . HIS A 1 244 ? 28.769 -8.570 -27.162 1.00 96.56 244 HIS A C 1
ATOM 1896 O O . HIS A 1 244 ? 27.718 -8.891 -27.708 1.00 96.56 244 HIS A O 1
ATOM 1902 N N . ASP A 1 245 ? 28.992 -8.756 -25.868 1.00 97.50 245 ASP A N 1
ATOM 1903 C CA . ASP A 1 245 ? 27.980 -9.219 -24.929 1.00 97.50 245 ASP A CA 1
ATOM 1904 C C . ASP A 1 245 ? 27.163 -8.046 -24.366 1.00 97.50 245 ASP A C 1
ATOM 1906 O O . ASP A 1 245 ? 27.743 -7.084 -23.852 1.00 97.50 245 ASP A O 1
ATOM 1910 N N . PHE A 1 246 ? 25.832 -8.131 -24.427 1.00 97.50 246 PHE A N 1
ATOM 1911 C CA . PHE A 1 246 ? 24.930 -7.056 -24.017 1.00 97.50 246 PHE A CA 1
ATOM 1912 C C . PHE A 1 246 ? 23.915 -7.468 -22.948 1.00 97.50 246 PHE A C 1
ATOM 1914 O O . PHE A 1 246 ? 23.411 -8.595 -22.904 1.00 97.50 246 PHE A O 1
ATOM 1921 N N . THR A 1 247 ? 23.548 -6.486 -22.124 1.00 98.00 247 THR A N 1
ATOM 1922 C CA . THR A 1 247 ? 22.414 -6.543 -21.195 1.00 98.00 247 THR A CA 1
ATOM 1923 C C . THR A 1 247 ? 21.489 -5.362 -21.459 1.00 98.00 247 THR A C 1
ATOM 1925 O O . THR A 1 247 ? 21.934 -4.214 -21.526 1.00 98.00 247 THR A O 1
ATOM 1928 N N . LEU A 1 248 ? 20.190 -5.627 -21.569 1.00 98.06 248 LEU A N 1
ATOM 1929 C CA . LEU A 1 248 ? 19.157 -4.598 -21.568 1.00 98.06 248 LEU A CA 1
ATOM 1930 C C . LEU A 1 248 ? 18.572 -4.470 -20.167 1.00 98.06 248 LEU A C 1
ATOM 1932 O O . LEU A 1 248 ? 17.984 -5.410 -19.644 1.00 98.06 248 LEU A O 1
ATOM 1936 N N . ILE A 1 249 ? 18.674 -3.285 -19.589 1.00 97.88 249 ILE A N 1
ATOM 1937 C CA . ILE A 1 249 ? 18.065 -2.953 -18.307 1.00 97.88 249 ILE A CA 1
ATOM 1938 C C . ILE A 1 249 ? 16.731 -2.268 -18.581 1.00 97.88 249 ILE A C 1
ATOM 1940 O O . ILE A 1 249 ? 16.680 -1.242 -19.265 1.00 97.88 249 ILE A O 1
ATOM 1944 N N . SER A 1 250 ? 15.644 -2.807 -18.028 1.00 97.12 250 SER A N 1
ATOM 1945 C CA . SER A 1 250 ? 14.396 -2.062 -17.888 1.00 97.12 250 SER A CA 1
ATOM 1946 C C . SER A 1 250 ? 14.348 -1.418 -16.515 1.00 97.12 250 SER A C 1
ATOM 1948 O O . SER A 1 250 ? 14.302 -2.113 -15.505 1.00 97.12 250 SER A O 1
ATOM 1950 N N . ARG A 1 251 ? 14.313 -0.088 -16.490 1.00 95.38 251 ARG A N 1
ATOM 1951 C CA . ARG A 1 251 ? 14.374 0.716 -15.275 1.00 95.38 251 ARG A CA 1
ATOM 1952 C C . ARG A 1 25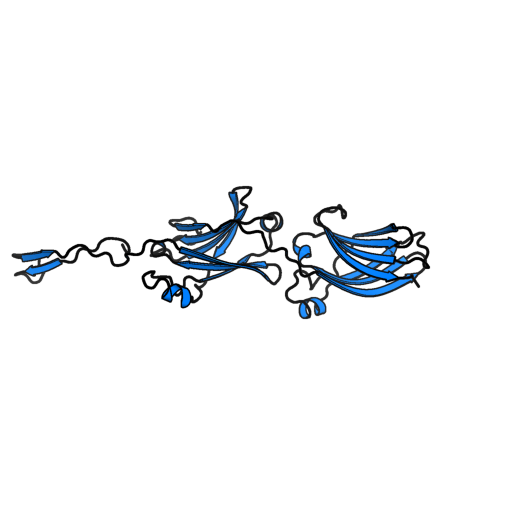1 ? 13.083 1.486 -15.046 1.00 95.38 251 ARG A C 1
ATOM 1954 O O . ARG A 1 251 ? 12.607 2.182 -15.947 1.00 95.38 251 ARG A O 1
ATOM 1961 N N . TYR A 1 252 ? 12.574 1.420 -13.823 1.00 91.06 252 TYR A N 1
ATOM 1962 C CA . TYR A 1 252 ? 11.637 2.395 -13.277 1.00 91.06 252 TYR A CA 1
ATOM 1963 C C . TYR A 1 252 ? 12.419 3.411 -12.430 1.00 91.06 252 TYR A C 1
ATOM 1965 O O . TYR A 1 252 ? 13.309 3.021 -11.683 1.00 91.06 252 TYR A O 1
ATOM 1973 N N . SER A 1 253 ? 12.143 4.712 -12.557 1.00 85.38 253 SER A N 1
ATOM 1974 C CA . SER A 1 253 ? 12.764 5.759 -11.730 1.00 85.38 253 SER A CA 1
ATOM 1975 C C . SER A 1 253 ? 11.744 6.739 -11.150 1.00 85.38 253 SER A C 1
ATOM 1977 O O . SER A 1 253 ? 10.730 7.076 -11.769 1.00 85.38 253 SER A O 1
ATOM 1979 N N . ALA A 1 254 ? 12.015 7.221 -9.933 1.00 75.31 254 ALA A N 1
ATOM 1980 C CA . ALA A 1 254 ? 11.169 8.198 -9.237 1.00 75.31 254 ALA A CA 1
ATOM 1981 C C . ALA A 1 254 ? 11.176 9.581 -9.902 1.00 75.31 254 ALA A C 1
ATOM 1983 O O . ALA A 1 254 ? 10.207 10.338 -9.801 1.00 75.31 254 ALA A O 1
ATOM 1984 N N . THR A 1 255 ? 12.261 9.918 -10.599 1.00 77.50 255 THR A N 1
ATOM 1985 C CA . THR A 1 255 ? 12.425 11.199 -11.288 1.00 77.50 255 THR A CA 1
ATOM 1986 C C . THR A 1 255 ? 12.744 10.995 -12.767 1.00 77.50 255 THR A C 1
ATOM 1988 O O . THR A 1 255 ? 12.999 9.874 -13.214 1.00 77.50 255 THR A O 1
ATOM 1991 N N . ARG A 1 256 ? 12.727 12.094 -13.535 1.00 79.88 256 ARG A N 1
ATOM 1992 C CA . ARG A 1 256 ? 13.186 12.093 -14.932 1.00 79.88 256 ARG A CA 1
ATOM 1993 C C . ARG A 1 256 ? 14.677 11.786 -15.055 1.00 79.88 256 ARG A C 1
ATOM 1995 O O . ARG A 1 256 ? 15.094 11.339 -16.118 1.00 79.88 256 ARG A O 1
ATOM 2002 N N . ASP A 1 257 ? 15.459 12.030 -14.002 1.00 83.12 257 ASP A N 1
ATOM 2003 C CA . ASP A 1 257 ? 16.806 11.486 -13.919 1.00 83.12 257 ASP A CA 1
ATOM 2004 C C . ASP A 1 257 ? 16.706 9.998 -13.568 1.00 83.12 257 ASP A C 1
ATOM 2006 O O . ASP A 1 257 ? 16.326 9.612 -12.461 1.00 83.12 257 ASP A O 1
ATOM 2010 N N . ALA A 1 258 ? 17.023 9.163 -14.555 1.00 79.06 258 ALA A N 1
ATOM 2011 C CA . ALA A 1 258 ? 16.966 7.715 -14.441 1.00 79.06 258 ALA A CA 1
ATOM 2012 C C . ALA A 1 258 ? 18.110 7.123 -13.596 1.00 79.06 258 ALA A C 1
ATOM 2014 O O . ALA A 1 258 ? 18.220 5.904 -13.519 1.00 79.06 258 ALA A O 1
ATOM 2015 N N . ASN A 1 259 ? 18.993 7.930 -13.001 1.00 80.00 259 ASN A N 1
ATOM 2016 C CA . ASN A 1 259 ? 20.129 7.431 -12.220 1.00 80.00 259 ASN A CA 1
ATOM 2017 C C . ASN A 1 259 ? 19.876 7.397 -10.702 1.00 80.00 259 ASN A C 1
ATOM 2019 O O . ASN A 1 259 ? 20.690 6.846 -9.967 1.00 80.00 259 ASN A O 1
ATOM 2023 N N . GLU A 1 260 ? 18.758 7.946 -10.222 1.00 70.75 260 GLU A N 1
ATOM 2024 C CA . GLU A 1 260 ? 18.437 8.011 -8.793 1.00 70.75 260 GLU A CA 1
ATOM 2025 C C . GLU A 1 260 ? 17.131 7.286 -8.464 1.00 70.75 260 GLU A C 1
ATOM 2027 O O . GLU A 1 260 ? 16.150 7.404 -9.200 1.00 70.75 260 GLU A O 1
ATOM 2032 N N . ASN A 1 261 ? 17.099 6.604 -7.308 1.00 72.81 261 ASN A N 1
ATOM 2033 C CA . ASN A 1 261 ? 15.901 5.972 -6.736 1.00 72.81 261 ASN A CA 1
ATOM 2034 C C . ASN A 1 261 ? 15.124 5.154 -7.781 1.00 72.81 261 ASN A C 1
ATOM 2036 O O . ASN A 1 261 ? 14.031 5.544 -8.208 1.00 72.81 261 ASN A O 1
ATOM 2040 N N . CYS A 1 262 ? 15.753 4.069 -8.231 1.00 84.19 262 CYS A N 1
ATOM 2041 C CA . CYS A 1 262 ? 15.285 3.269 -9.347 1.00 84.19 262 CYS A CA 1
ATOM 2042 C C . CYS A 1 262 ? 15.221 1.776 -9.025 1.00 84.19 262 CYS A C 1
ATOM 2044 O O . CYS A 1 262 ? 15.938 1.281 -8.150 1.00 84.19 262 CYS A O 1
ATOM 2046 N N . THR A 1 263 ? 14.369 1.078 -9.770 1.00 89.00 263 THR A N 1
ATOM 2047 C CA . THR A 1 263 ? 14.225 -0.375 -9.750 1.00 89.00 263 THR A CA 1
ATOM 2048 C C . THR A 1 263 ? 14.493 -0.932 -11.136 1.00 89.00 263 THR A C 1
ATOM 2050 O O . THR A 1 263 ? 13.822 -0.565 -12.106 1.00 89.00 263 THR A O 1
ATOM 2053 N N . ASP A 1 264 ? 15.448 -1.853 -11.197 1.00 93.12 264 ASP A N 1
ATOM 2054 C CA . ASP A 1 264 ? 15.917 -2.469 -12.430 1.00 93.12 264 ASP A CA 1
ATOM 2055 C C . ASP A 1 264 ? 15.437 -3.906 -12.571 1.00 93.12 264 ASP A C 1
ATOM 2057 O O . ASP A 1 264 ? 15.268 -4.640 -11.592 1.00 93.12 264 ASP A O 1
ATOM 2061 N N . TYR A 1 265 ? 15.254 -4.304 -13.822 1.00 95.06 265 TYR A N 1
ATOM 2062 C CA . TYR A 1 265 ? 15.215 -5.694 -14.225 1.00 95.06 265 TYR A CA 1
ATOM 2063 C C . TYR A 1 265 ? 16.147 -5.886 -15.413 1.00 95.06 265 TYR A C 1
ATOM 2065 O O . TYR A 1 265 ? 15.998 -5.220 -16.444 1.00 95.06 265 TYR A O 1
ATOM 2073 N N . ASP A 1 266 ? 17.084 -6.814 -15.256 1.00 96.06 266 ASP A N 1
ATOM 2074 C CA . ASP A 1 266 ? 18.165 -7.033 -16.204 1.00 96.06 266 ASP A CA 1
ATOM 2075 C C . ASP A 1 266 ? 17.814 -8.197 -17.133 1.00 96.06 266 ASP A C 1
ATOM 2077 O O . ASP A 1 266 ? 17.543 -9.318 -16.695 1.00 96.06 266 ASP A O 1
ATOM 2081 N N . PHE A 1 267 ? 17.843 -7.936 -18.435 1.00 97.25 267 PHE A N 1
ATOM 2082 C CA . PHE A 1 267 ? 17.705 -8.941 -19.479 1.00 97.25 267 PHE A CA 1
ATOM 2083 C C . PHE A 1 267 ? 19.068 -9.166 -20.121 1.00 97.25 267 PHE A C 1
ATOM 2085 O O . PHE A 1 267 ? 19.547 -8.325 -20.881 1.00 97.25 267 PHE A O 1
ATOM 2092 N N . HIS A 1 268 ? 19.702 -10.296 -19.821 1.00 96.44 268 HIS A N 1
ATOM 2093 C CA . HIS A 1 268 ? 20.906 -10.697 -20.538 1.00 96.44 268 HIS A CA 1
ATOM 2094 C C . HIS A 1 268 ? 20.534 -11.083 -21.974 1.00 96.44 268 HIS A C 1
ATOM 2096 O O . HIS A 1 268 ? 19.706 -11.973 -22.175 1.00 96.44 268 HIS A O 1
ATOM 2102 N N . ILE A 1 269 ? 21.112 -10.377 -22.945 1.00 93.81 269 ILE A N 1
ATOM 2103 C CA . ILE A 1 269 ? 20.829 -10.550 -24.372 1.00 93.81 269 ILE A CA 1
ATOM 2104 C C . ILE A 1 269 ? 21.894 -11.431 -25.027 1.00 93.81 269 ILE A C 1
ATOM 2106 O O . ILE A 1 269 ? 21.566 -12.306 -25.825 1.00 93.81 269 ILE A O 1
ATOM 2110 N N . GLY A 1 270 ? 23.162 -11.241 -24.662 1.00 93.81 270 GLY A N 1
ATOM 2111 C CA . GLY A 1 270 ? 24.273 -11.833 -25.397 1.00 93.81 270 GLY A CA 1
ATOM 2112 C C . GLY A 1 270 ? 24.664 -10.962 -26.587 1.00 93.81 270 GLY A C 1
ATOM 2113 O O . GLY A 1 270 ? 24.693 -9.739 -26.476 1.00 93.81 270 GLY A O 1
ATOM 2114 N N . GLN A 1 271 ? 24.971 -11.597 -27.714 1.00 95.00 271 GLN A N 1
ATOM 2115 C CA . GLN A 1 271 ? 25.343 -10.932 -28.966 1.00 95.00 271 GLN A CA 1
ATOM 2116 C C . GLN A 1 271 ? 24.109 -10.514 -29.772 1.00 95.00 271 GLN A C 1
ATOM 2118 O O . GLN A 1 271 ? 23.104 -11.222 -29.757 1.00 95.00 271 GLN A O 1
ATOM 2123 N N . LEU A 1 272 ? 24.211 -9.408 -30.513 1.00 90.25 272 LEU A N 1
ATOM 2124 C CA . LEU A 1 272 ? 23.122 -8.885 -31.344 1.00 90.25 272 LEU A CA 1
ATOM 2125 C C . LEU A 1 272 ? 23.189 -9.486 -32.758 1.00 90.25 272 LEU A C 1
ATOM 2127 O O . LEU A 1 272 ? 24.244 -9.430 -33.393 1.00 90.25 272 LEU A O 1
ATOM 2131 N N . TRP A 1 273 ? 22.067 -9.999 -33.280 1.00 78.06 273 TRP A N 1
ATOM 2132 C CA . TRP A 1 273 ? 21.971 -10.589 -34.629 1.00 78.06 273 TRP A CA 1
ATOM 2133 C C . TRP A 1 273 ? 20.682 -10.219 -35.376 1.00 78.06 273 TRP A C 1
ATOM 2135 O O . TRP A 1 273 ? 19.654 -9.907 -34.726 1.00 78.06 273 TRP A O 1
#

Foldseek 3Di:
DLQDWDKDKDKDAPDPVRPHPIDIDIDDTDHLQPFADWDKDWPDWDAFQLWIKTKIFTFGLVLVLQPWKKKWKAQPVVRDTPDMDTQPFFDADVVQCVVCVSTPCSRRGIGMDIGHDDPVNLPRQKIKIKIWGHNDPVRPHDIDIDIDDIDGRDDQDDWDKDWDDWADDDQKIWTKIFIFALCCSQLVWKKKWKAQPVVRDTQDMDTFFFDADVVQCVVCVGGHCSRRGITTDMDGRPPDDQQTWMKIKIKRHNDPPRPPRIDIDIDGDTGHD